Protein AF-S2KMI7-F1 (afdb_monomer_lite)

Structure (mmCIF, N/CA/C/O backbone):
data_AF-S2KMI7-F1
#
_entry.id   AF-S2KMI7-F1
#
loop_
_atom_site.group_PDB
_atom_site.id
_atom_site.type_symbol
_atom_site.label_atom_id
_atom_site.label_alt_id
_atom_site.label_comp_id
_atom_site.label_asym_id
_atom_site.label_entity_id
_atom_site.label_seq_id
_atom_site.pdbx_PDB_ins_code
_atom_site.Cartn_x
_atom_site.Cartn_y
_atom_site.Cartn_z
_atom_site.occupancy
_atom_site.B_iso_or_equiv
_atom_site.auth_seq_id
_atom_site.auth_comp_id
_atom_site.auth_asym_id
_atom_site.auth_atom_id
_atom_site.pdbx_PDB_model_num
ATOM 1 N N . MET A 1 1 ? -0.956 -10.957 24.583 1.00 45.81 1 MET A N 1
ATOM 2 C CA . MET A 1 1 ? -0.149 -10.605 23.389 1.00 45.81 1 MET A CA 1
ATOM 3 C C . MET A 1 1 ? -0.990 -10.058 22.225 1.00 45.81 1 MET A C 1
ATOM 5 O O . MET A 1 1 ? -0.434 -9.357 21.395 1.00 45.81 1 MET A O 1
ATOM 9 N N . ALA A 1 2 ? -2.317 -10.259 22.196 1.00 53.88 2 ALA A N 1
ATOM 10 C CA . ALA A 1 2 ? -3.181 -9.857 21.076 1.00 53.88 2 ALA A CA 1
ATOM 11 C C . ALA A 1 2 ? -3.260 -8.342 20.769 1.00 53.88 2 ALA A C 1
ATOM 13 O O . ALA A 1 2 ? -3.489 -7.985 19.619 1.00 53.88 2 ALA A O 1
ATOM 14 N N . ASN A 1 3 ? -3.051 -7.438 21.737 1.00 58.62 3 ASN A N 1
ATOM 15 C CA . ASN A 1 3 ? -3.246 -5.980 21.557 1.00 58.62 3 ASN A CA 1
ATOM 16 C C . ASN A 1 3 ? -2.054 -5.223 20.932 1.00 58.62 3 ASN A C 1
ATOM 18 O O . ASN A 1 3 ? -2.026 -3.995 20.972 1.00 58.62 3 ASN A O 1
ATOM 22 N N . GLN A 1 4 ? -1.045 -5.923 20.401 1.00 66.00 4 GLN A N 1
ATOM 23 C CA . GLN A 1 4 ? 0.190 -5.296 19.896 1.00 66.00 4 GLN A CA 1
ATOM 24 C C . GLN A 1 4 ? 0.379 -5.394 18.378 1.00 66.00 4 GLN A C 1
ATOM 26 O O . GLN A 1 4 ? 1.300 -4.773 17.854 1.00 66.00 4 GLN A O 1
ATOM 31 N N . CYS A 1 5 ? -0.481 -6.127 17.670 1.00 78.56 5 CYS A N 1
ATOM 32 C CA . CYS A 1 5 ? -0.364 -6.302 16.226 1.00 78.56 5 CYS A CA 1
ATOM 33 C C . CYS A 1 5 ? -1.337 -5.385 15.489 1.00 78.56 5 CYS A C 1
ATOM 35 O O . CYS A 1 5 ? -2.521 -5.331 15.824 1.00 78.56 5 CYS A O 1
ATOM 37 N N . SER A 1 6 ? -0.812 -4.679 14.492 1.00 88.75 6 SER A N 1
ATOM 38 C CA . SER A 1 6 ? -1.618 -3.998 13.486 1.00 88.75 6 SER A CA 1
ATOM 39 C C . SER A 1 6 ? -1.790 -4.918 12.282 1.00 88.75 6 SER A C 1
ATOM 41 O O . SER A 1 6 ? -0.838 -5.600 11.899 1.00 88.75 6 SER A O 1
ATOM 43 N N . GLU A 1 7 ? -2.968 -4.922 11.676 1.00 91.44 7 GLU A N 1
ATOM 44 C CA . GLU A 1 7 ? -3.300 -5.779 10.539 1.00 91.44 7 GLU A CA 1
ATOM 45 C C . GLU A 1 7 ? -4.219 -5.064 9.550 1.00 91.44 7 GLU A C 1
ATOM 47 O O . GLU A 1 7 ? -5.022 -4.206 9.919 1.00 91.44 7 GLU A O 1
ATOM 52 N N . PHE A 1 8 ? -4.085 -5.453 8.286 1.00 92.25 8 PHE A N 1
ATOM 53 C CA . PHE A 1 8 ? -4.981 -5.088 7.198 1.00 92.25 8 PHE A CA 1
ATOM 54 C C . PHE A 1 8 ? -5.636 -6.376 6.719 1.00 92.25 8 PHE A C 1
ATOM 56 O O . PHE A 1 8 ? -4.977 -7.220 6.102 1.00 92.25 8 PHE A O 1
ATOM 63 N N . ASN A 1 9 ? -6.913 -6.549 7.039 1.00 92.56 9 ASN A N 1
ATOM 64 C CA . ASN A 1 9 ? -7.648 -7.743 6.673 1.00 92.56 9 ASN A CA 1
ATOM 65 C C . ASN A 1 9 ? -8.400 -7.499 5.364 1.00 92.56 9 ASN A C 1
ATOM 67 O O . ASN A 1 9 ? -9.492 -6.935 5.344 1.00 92.56 9 ASN A O 1
ATOM 71 N N . ARG A 1 10 ? -7.798 -7.953 4.264 1.00 91.56 10 ARG A N 1
ATOM 72 C CA . ARG A 1 10 ? -8.369 -7.862 2.917 1.00 91.56 10 ARG A CA 1
ATOM 73 C C . ARG A 1 10 ? -9.751 -8.518 2.814 1.00 91.56 10 ARG A C 1
ATOM 75 O O . ARG A 1 10 ? -10.613 -7.970 2.146 1.00 91.56 10 ARG A O 1
ATOM 82 N N . GLN A 1 11 ? -9.978 -9.655 3.476 1.00 90.06 11 GLN A N 1
ATOM 83 C CA . GLN A 1 11 ? -11.237 -10.404 3.362 1.00 90.06 11 GLN A CA 1
ATOM 84 C C . GLN A 1 11 ? -12.409 -9.690 4.041 1.00 90.06 11 GLN A C 1
ATOM 86 O O . GLN A 1 11 ? -13.518 -9.696 3.516 1.00 90.06 11 GLN A O 1
ATOM 91 N N . THR A 1 12 ? -12.173 -9.076 5.202 1.00 89.94 12 THR A N 1
ATOM 92 C CA . THR A 1 12 ? -13.221 -8.359 5.947 1.00 89.94 12 THR A CA 1
ATOM 93 C C . THR A 1 12 ? -13.291 -6.874 5.597 1.00 89.94 12 THR A C 1
ATOM 95 O O . THR A 1 12 ? -14.266 -6.211 5.939 1.00 89.94 12 THR A O 1
ATOM 98 N N . GLY A 1 13 ? -12.256 -6.327 4.953 1.00 90.06 13 GLY A N 1
ATOM 99 C CA . GLY A 1 13 ? -12.103 -4.890 4.724 1.00 90.06 13 GLY A CA 1
ATOM 100 C C . GLY A 1 13 ? -11.744 -4.097 5.989 1.00 90.06 13 GLY A C 1
ATOM 101 O O . GLY A 1 13 ? -11.700 -2.866 5.941 1.00 90.06 13 GLY A O 1
ATOM 102 N N . MET A 1 14 ? -11.482 -4.775 7.112 1.00 91.31 14 MET A N 1
ATOM 103 C CA . MET A 1 14 ? -11.177 -4.149 8.399 1.00 91.31 14 MET A CA 1
ATOM 104 C C . MET A 1 14 ? -9.683 -3.884 8.555 1.00 91.31 14 MET A C 1
ATOM 106 O O . MET A 1 14 ? -8.831 -4.653 8.101 1.00 91.31 14 MET A O 1
ATOM 110 N N . VAL A 1 15 ? -9.363 -2.796 9.247 1.00 91.94 15 VAL A N 1
ATOM 111 C CA . VAL A 1 15 ? -8.001 -2.463 9.652 1.00 91.94 15 VAL A CA 1
ATOM 112 C C . VAL A 1 15 ? -7.952 -2.309 11.150 1.00 91.94 15 VAL A C 1
ATOM 114 O O . VAL A 1 15 ? -8.784 -1.633 11.755 1.00 91.94 15 VAL A O 1
ATOM 117 N N . ARG A 1 16 ? -6.923 -2.909 11.734 1.00 92.00 16 ARG A N 1
ATOM 118 C CA . ARG A 1 16 ? -6.649 -2.841 13.156 1.00 92.00 16 ARG A CA 1
ATOM 119 C C . ARG A 1 16 ? -5.293 -2.196 13.370 1.00 92.00 16 ARG A C 1
ATOM 121 O O . ARG A 1 16 ? -4.290 -2.650 12.826 1.00 92.00 16 ARG A O 1
ATOM 128 N N . PHE A 1 17 ? -5.244 -1.156 14.191 1.00 90.81 17 PHE A N 1
ATOM 129 C CA . PHE A 1 17 ? -4.008 -0.491 14.586 1.00 90.81 17 PHE A CA 1
ATOM 130 C C . PHE A 1 17 ? -3.765 -0.627 16.081 1.00 90.81 17 PHE A C 1
ATOM 132 O O . PHE A 1 17 ? -4.535 -0.123 16.900 1.00 90.81 17 PHE A O 1
ATOM 139 N N . ALA A 1 18 ? -2.645 -1.247 16.448 1.00 87.94 18 ALA A N 1
ATOM 140 C CA . ALA A 1 18 ? -2.216 -1.318 17.836 1.00 87.94 18 ALA A CA 1
ATOM 141 C C . ALA A 1 18 ? -1.836 0.073 18.377 1.00 87.94 18 ALA A C 1
ATOM 143 O O . ALA A 1 18 ? -1.091 0.825 17.750 1.00 87.94 18 ALA A O 1
ATOM 144 N N . GLN A 1 19 ? -2.306 0.400 19.585 1.00 83.81 19 GLN A N 1
ATOM 145 C CA . GLN A 1 19 ? -2.079 1.699 20.243 1.00 83.81 19 GLN A CA 1
ATOM 146 C C . GLN A 1 19 ? -1.155 1.596 21.471 1.00 83.81 19 GLN A C 1
ATOM 148 O O . GLN A 1 19 ? -1.200 2.412 22.396 1.00 83.81 19 GLN A O 1
ATOM 153 N N . GLY A 1 20 ? -0.282 0.585 21.476 1.00 77.69 20 GLY A N 1
ATOM 154 C CA . GLY A 1 20 ? 0.605 0.266 22.594 1.00 77.69 20 GLY A CA 1
ATOM 155 C C . GLY A 1 20 ? -0.095 -0.519 23.709 1.00 77.69 20 GLY A C 1
ATOM 156 O O . GLY A 1 20 ? -1.204 -1.011 23.552 1.00 77.69 20 GLY A O 1
ATOM 157 N N . LYS A 1 21 ? 0.567 -0.661 24.865 1.00 72.31 21 LYS A N 1
ATOM 158 C CA . LYS A 1 21 ? 0.096 -1.554 25.946 1.00 72.31 21 LYS A CA 1
ATOM 159 C C . LYS A 1 21 ? -1.119 -1.033 26.727 1.00 72.31 21 LYS A C 1
ATOM 161 O O . LYS A 1 21 ? -1.776 -1.820 27.393 1.00 72.31 21 LYS A O 1
ATOM 166 N N . LYS A 1 22 ? -1.368 0.282 26.706 1.00 75.50 22 LYS A N 1
ATOM 167 C CA . LYS A 1 22 ? -2.338 0.956 27.593 1.00 75.50 22 LYS A CA 1
ATOM 168 C C . LYS A 1 22 ? -3.676 1.290 26.930 1.00 75.50 22 LYS A C 1
ATOM 170 O O . LYS A 1 22 ? -4.589 1.712 27.628 1.00 75.50 22 LYS A O 1
ATOM 175 N N . LYS A 1 23 ? -3.775 1.170 25.607 1.00 79.69 23 LYS A N 1
ATOM 176 C CA . LYS A 1 23 ? -4.975 1.509 24.837 1.00 79.69 23 LYS A CA 1
ATOM 177 C C . LYS A 1 23 ? -5.411 0.304 24.023 1.00 79.69 23 LYS A C 1
ATOM 179 O O . LYS A 1 23 ? -4.562 -0.451 23.548 1.00 79.69 23 LYS A O 1
ATOM 184 N N . SER A 1 24 ? -6.720 0.132 23.881 1.00 83.31 24 SER A N 1
ATOM 185 C CA . SER A 1 24 ? -7.272 -0.829 22.936 1.00 83.31 24 SER A CA 1
ATOM 186 C C . SER A 1 24 ? -6.821 -0.472 21.512 1.00 83.31 24 SER A C 1
ATOM 188 O O . SER A 1 24 ? -6.647 0.708 21.195 1.00 83.31 24 SER A O 1
ATOM 190 N N . PRO A 1 25 ? -6.565 -1.472 20.653 1.00 87.75 25 PRO A N 1
ATOM 191 C CA . PRO A 1 25 ? -6.364 -1.227 19.233 1.00 87.75 25 PRO A CA 1
ATOM 192 C C . PRO A 1 25 ? -7.574 -0.507 18.636 1.00 87.75 25 PRO A C 1
ATOM 194 O O . PRO A 1 25 ? -8.707 -0.793 19.018 1.00 87.75 25 PRO A O 1
ATOM 197 N N . LEU A 1 26 ? -7.333 0.405 17.695 1.00 89.44 26 LEU A N 1
ATOM 198 C CA . LEU A 1 26 ? -8.416 0.930 16.869 1.00 89.44 26 LEU A CA 1
ATOM 199 C C . LEU A 1 26 ? -8.728 -0.116 15.806 1.00 89.44 26 LEU A C 1
ATOM 201 O O . LEU A 1 26 ? -7.818 -0.500 15.078 1.00 89.44 26 LEU A O 1
ATOM 205 N N . GLU A 1 27 ? -9.984 -0.524 15.699 1.00 91.38 27 GLU A N 1
ATOM 206 C CA . GLU A 1 27 ? -10.471 -1.390 14.632 1.00 91.38 27 GLU A CA 1
ATOM 207 C C . GLU A 1 27 ? -11.589 -0.665 13.886 1.00 91.38 27 GLU A C 1
ATOM 209 O O . GLU A 1 27 ? -12.561 -0.231 14.502 1.00 91.38 27 GLU A O 1
ATOM 214 N N . ALA A 1 28 ? -11.407 -0.462 12.584 1.00 89.81 28 ALA A N 1
ATOM 215 C CA . ALA A 1 28 ? -12.362 0.240 11.734 1.00 89.81 28 ALA A CA 1
ATOM 216 C C . ALA A 1 28 ? -12.206 -0.201 10.265 1.00 89.81 28 ALA A C 1
ATOM 218 O O . ALA A 1 28 ? -11.119 -0.639 9.868 1.00 89.81 28 ALA A O 1
ATOM 219 N N . PRO A 1 29 ? -13.255 -0.088 9.437 1.00 90.88 29 PRO A N 1
ATOM 220 C CA . PRO A 1 29 ? -13.166 -0.331 8.000 1.00 90.88 29 PRO A CA 1
ATOM 221 C C . PRO A 1 29 ? -12.082 0.519 7.319 1.00 90.88 29 PRO A C 1
ATOM 223 O O . PRO A 1 29 ? -11.961 1.718 7.571 1.00 90.88 29 PRO A O 1
ATOM 226 N N . PHE A 1 30 ? -11.316 -0.070 6.392 1.00 90.31 30 PHE A N 1
ATOM 227 C CA . PHE A 1 30 ? -10.246 0.633 5.663 1.00 90.31 30 PHE A CA 1
ATOM 228 C C . PHE A 1 30 ? -10.744 1.877 4.932 1.00 90.31 30 PHE A C 1
ATOM 230 O O . PHE A 1 30 ? -10.047 2.887 4.865 1.00 90.31 30 PHE A O 1
ATOM 237 N N . VAL A 1 31 ? -11.975 1.813 4.420 1.00 87.56 31 VAL A N 1
ATOM 238 C CA . VAL A 1 31 ? -12.618 2.914 3.700 1.00 87.56 31 VAL A CA 1
ATOM 239 C C . VAL A 1 31 ? -12.778 4.168 4.552 1.00 87.56 31 VAL A C 1
ATOM 241 O O . VAL A 1 31 ? -13.077 5.210 3.988 1.00 87.56 31 VAL A O 1
ATOM 244 N N . GLU A 1 32 ? -12.584 4.101 5.869 1.00 87.19 32 GLU A N 1
ATOM 245 C CA . GLU A 1 32 ? -12.670 5.225 6.810 1.00 87.19 32 GLU A CA 1
ATOM 246 C C . GLU A 1 32 ? -11.320 5.897 7.070 1.00 87.19 32 GLU A C 1
ATOM 248 O O . GLU A 1 32 ? -11.251 6.903 7.780 1.00 87.19 32 GLU A O 1
ATOM 253 N N . PHE A 1 33 ? -10.243 5.360 6.498 1.00 88.62 33 PHE A N 1
ATOM 254 C CA . PHE A 1 33 ? -8.907 5.921 6.603 1.00 88.62 33 PHE A CA 1
ATOM 255 C C . PHE A 1 33 ? -8.551 6.712 5.349 1.00 88.62 33 PHE A C 1
ATOM 257 O O . PHE A 1 33 ? -8.857 6.325 4.222 1.00 88.62 33 PHE A O 1
ATOM 264 N N . ASP A 1 34 ? -7.856 7.824 5.558 1.00 88.06 34 ASP A N 1
ATOM 265 C CA . ASP A 1 34 ? -7.232 8.601 4.497 1.00 88.06 34 ASP A CA 1
ATOM 266 C C . ASP A 1 34 ? -5.710 8.502 4.586 1.00 88.06 34 ASP A C 1
ATOM 268 O O . ASP A 1 34 ? -5.123 8.624 5.666 1.00 88.06 34 ASP A O 1
ATOM 272 N N . GLY A 1 35 ? -5.078 8.305 3.429 1.00 89.50 35 GLY A N 1
ATOM 273 C CA . GLY A 1 35 ? -3.636 8.397 3.263 1.00 89.50 35 GLY A CA 1
ATOM 274 C C . GLY A 1 35 ? -3.182 9.846 3.106 1.00 89.50 35 GLY A C 1
ATOM 275 O O . GLY A 1 35 ? -3.731 10.614 2.311 1.00 89.50 35 GLY A O 1
ATOM 276 N N . TYR A 1 36 ? -2.141 10.208 3.844 1.00 89.44 36 TYR A N 1
ATOM 277 C CA . TYR A 1 36 ? -1.469 11.496 3.766 1.00 89.44 36 TYR A CA 1
ATOM 278 C C . TYR A 1 36 ? 0.035 11.307 3.577 1.00 89.44 36 TYR A C 1
ATOM 280 O O . TYR A 1 36 ? 0.648 10.403 4.149 1.00 89.44 36 TYR A O 1
ATOM 288 N N . VAL A 1 37 ? 0.635 12.207 2.803 1.00 90.75 37 VAL A N 1
ATOM 289 C CA . VAL A 1 37 ? 2.085 12.366 2.722 1.00 90.75 37 VAL A CA 1
ATOM 290 C C . VAL A 1 37 ? 2.520 13.291 3.849 1.00 90.75 37 VAL A C 1
ATOM 292 O O . VAL A 1 37 ? 2.156 14.470 3.868 1.00 90.75 37 VAL A O 1
ATOM 295 N N . GLU A 1 38 ? 3.315 12.762 4.773 1.00 90.88 38 GLU A N 1
ATOM 296 C CA . GLU A 1 38 ? 3.986 13.558 5.794 1.00 90.88 38 GLU A CA 1
ATOM 297 C C . GLU A 1 38 ? 5.419 13.857 5.356 1.00 90.88 38 GLU A C 1
ATOM 299 O O . GLU A 1 38 ? 6.205 12.935 5.128 1.00 90.88 38 GLU A O 1
ATOM 304 N N . ARG A 1 39 ? 5.767 15.144 5.276 1.00 90.69 39 ARG A N 1
ATOM 305 C CA . ARG A 1 39 ? 7.150 15.595 5.090 1.00 90.69 39 ARG A CA 1
ATOM 306 C C . ARG A 1 39 ? 7.916 15.484 6.409 1.00 90.69 39 ARG A C 1
ATOM 308 O O . ARG A 1 39 ? 7.512 16.076 7.405 1.00 90.69 39 ARG A O 1
ATOM 315 N N . VAL A 1 40 ? 9.040 14.776 6.409 1.00 89.25 40 VAL A N 1
ATOM 316 C CA . VAL A 1 40 ? 9.906 14.565 7.575 1.00 89.25 40 VAL A CA 1
ATOM 317 C C . VAL A 1 40 ? 11.264 15.209 7.305 1.00 89.25 40 VAL A C 1
ATOM 319 O O . VAL A 1 40 ? 11.977 14.816 6.387 1.00 89.25 40 VAL A O 1
ATOM 322 N N . VAL A 1 41 ? 11.633 16.208 8.106 1.00 89.56 41 VAL A N 1
ATOM 323 C CA . VAL A 1 41 ? 12.938 16.879 8.004 1.00 89.56 41 VAL A CA 1
ATOM 324 C C . VAL A 1 41 ? 13.912 16.224 8.980 1.00 89.56 41 VAL A C 1
ATOM 326 O O . VAL A 1 41 ? 13.649 16.184 10.182 1.00 89.56 41 VAL A O 1
ATOM 329 N N . GLN A 1 42 ? 15.032 15.705 8.474 1.00 87.69 42 GLN A N 1
ATOM 330 C CA . GLN A 1 42 ? 16.091 15.088 9.281 1.00 87.69 42 GLN A CA 1
ATOM 331 C C . GLN A 1 42 ? 17.466 15.652 8.908 1.00 87.69 42 GLN A C 1
ATOM 333 O O . GLN A 1 42 ? 17.625 16.325 7.888 1.00 87.69 42 GLN A O 1
ATOM 338 N N . ARG A 1 43 ? 18.483 15.374 9.738 1.00 80.44 43 ARG A N 1
ATOM 339 C CA . ARG A 1 43 ? 19.882 15.680 9.400 1.00 80.44 43 ARG A CA 1
ATOM 340 C C . ARG A 1 43 ? 20.276 14.833 8.187 1.00 80.44 43 ARG A C 1
ATOM 342 O O . ARG A 1 43 ? 20.519 13.645 8.340 1.00 80.44 43 ARG A O 1
ATOM 349 N N . GLY A 1 44 ? 20.283 15.440 7.003 1.00 84.12 44 GLY A N 1
ATOM 350 C CA . GLY A 1 44 ? 20.571 14.753 5.739 1.00 84.12 44 GLY A CA 1
ATOM 351 C C . GLY A 1 44 ? 19.586 15.059 4.612 1.00 84.12 44 GLY A C 1
ATOM 352 O O . GLY A 1 44 ? 19.912 14.794 3.463 1.00 84.12 44 GLY A O 1
ATOM 353 N N . GLY A 1 45 ? 18.427 15.664 4.901 1.00 89.88 45 GLY A N 1
ATOM 354 C CA . GLY A 1 45 ? 17.509 16.082 3.844 1.00 89.88 45 GLY A CA 1
ATOM 355 C C . GLY A 1 45 ? 16.036 16.092 4.232 1.00 89.88 45 GLY A C 1
ATOM 356 O O . GLY A 1 45 ? 15.655 16.106 5.409 1.00 89.88 45 GLY A O 1
ATOM 357 N N . ILE A 1 46 ? 15.210 16.127 3.189 1.00 92.12 46 ILE A N 1
ATOM 358 C CA . ILE A 1 46 ? 13.756 16.051 3.266 1.00 92.12 46 ILE A CA 1
ATOM 359 C C . ILE A 1 46 ? 13.354 14.648 2.848 1.00 92.12 46 ILE A C 1
ATOM 361 O O . ILE A 1 46 ? 13.664 14.228 1.740 1.00 92.12 46 ILE A O 1
ATOM 365 N N . PHE A 1 47 ? 12.602 13.986 3.711 1.00 93.00 47 PHE A N 1
ATOM 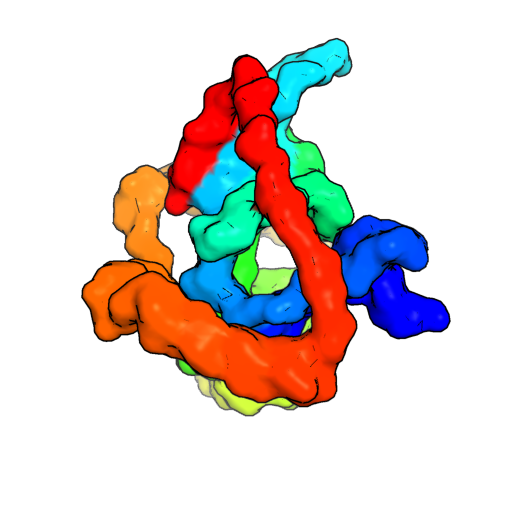366 C CA . PHE A 1 47 ? 12.060 12.666 3.457 1.00 93.00 47 PHE A CA 1
ATOM 367 C C . PHE A 1 47 ? 10.538 12.690 3.570 1.00 93.00 47 PHE A C 1
ATOM 369 O O . PHE A 1 47 ? 9.938 13.672 4.022 1.00 93.00 47 PHE A O 1
ATOM 376 N N . TYR A 1 48 ? 9.903 11.593 3.187 1.00 93.62 48 TYR A N 1
ATOM 377 C CA . TYR A 1 48 ? 8.456 11.441 3.183 1.00 93.62 48 TYR A CA 1
ATOM 378 C C . TYR A 1 48 ? 8.059 10.125 3.845 1.00 93.62 48 TYR A C 1
ATOM 380 O O . TYR A 1 48 ? 8.822 9.163 3.847 1.00 93.62 48 TYR A O 1
ATOM 388 N N . ARG A 1 49 ? 6.858 10.067 4.421 1.00 93.81 49 ARG A N 1
ATOM 389 C CA . ARG A 1 49 ? 6.265 8.809 4.897 1.00 93.81 49 ARG A CA 1
ATOM 390 C C . ARG A 1 49 ? 4.752 8.805 4.743 1.00 93.81 49 ARG A C 1
ATOM 392 O O . ARG A 1 49 ? 4.123 9.867 4.742 1.00 93.81 49 ARG A O 1
ATOM 399 N N . LEU A 1 50 ? 4.178 7.604 4.670 1.00 93.50 50 LEU A N 1
ATOM 400 C CA . LEU A 1 50 ? 2.731 7.410 4.682 1.00 93.50 50 LEU A CA 1
ATOM 401 C C . LEU A 1 50 ? 2.174 7.581 6.099 1.00 93.50 50 LEU A C 1
ATOM 403 O O . LEU A 1 50 ? 2.557 6.863 7.030 1.00 93.50 50 LEU A O 1
ATOM 407 N N . MET A 1 51 ? 1.226 8.501 6.231 1.00 91.69 51 MET A N 1
ATOM 408 C CA . MET A 1 51 ? 0.409 8.704 7.418 1.00 91.69 51 MET A CA 1
ATOM 409 C C . MET A 1 51 ? -1.024 8.261 7.119 1.00 91.69 51 MET A C 1
ATOM 411 O O . MET A 1 51 ? -1.620 8.712 6.146 1.00 91.69 51 MET A O 1
ATOM 415 N N . LEU A 1 52 ? -1.587 7.406 7.970 1.00 91.25 52 LEU A N 1
ATOM 416 C CA . LEU A 1 52 ? -2.989 7.001 7.894 1.00 91.25 52 LEU A CA 1
ATOM 417 C C . LEU A 1 52 ? -3.782 7.744 8.958 1.00 91.25 52 LEU A C 1
ATOM 419 O O . LEU A 1 52 ? -3.425 7.712 10.137 1.00 91.25 52 LEU A O 1
ATOM 423 N N . VAL A 1 53 ? -4.849 8.419 8.550 1.00 89.69 53 VAL A N 1
ATOM 424 C CA . VAL A 1 53 ? -5.700 9.195 9.453 1.00 89.69 53 VAL A CA 1
ATOM 42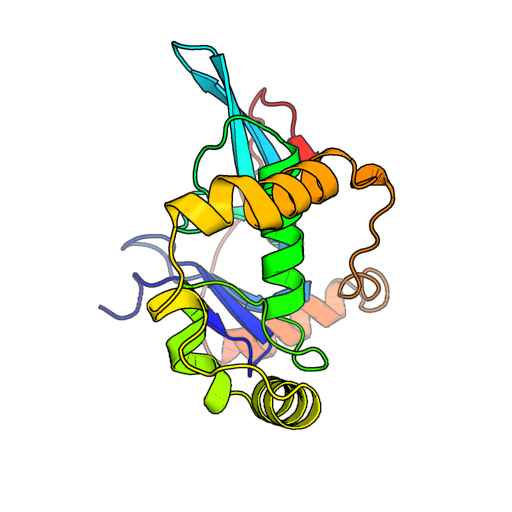5 C C . VAL A 1 53 ? -7.102 8.620 9.414 1.00 89.69 53 VAL A C 1
ATOM 427 O O . VAL A 1 53 ? -7.723 8.556 8.356 1.00 89.69 53 VAL A O 1
ATOM 430 N N . HIS A 1 54 ? -7.606 8.204 10.572 1.00 88.75 54 HIS A N 1
ATOM 431 C CA . HIS A 1 54 ? -8.991 7.779 10.699 1.00 88.75 54 HIS A CA 1
ATOM 432 C C . HIS A 1 54 ? -9.904 9.008 10.649 1.00 88.75 54 HIS A C 1
ATOM 434 O O . HIS A 1 54 ? -9.822 9.874 11.526 1.00 88.75 54 HIS A O 1
ATOM 440 N N . ARG A 1 55 ? -10.782 9.084 9.643 1.00 81.62 55 ARG A N 1
ATOM 441 C CA . ARG A 1 55 ? -11.591 10.280 9.344 1.00 81.62 55 ARG A CA 1
ATOM 442 C C . ARG A 1 55 ? -12.420 10.765 10.526 1.00 81.62 55 ARG A C 1
ATOM 444 O O . ARG A 1 55 ? -12.513 11.966 10.758 1.00 81.62 55 ARG A O 1
ATOM 451 N N . TYR A 1 56 ? -13.011 9.839 11.276 1.00 79.56 56 TYR A N 1
ATOM 452 C CA . TYR A 1 56 ? -13.993 10.174 12.306 1.00 79.56 56 TYR A CA 1
ATOM 453 C C . TYR A 1 56 ? -13.377 10.468 13.671 1.00 79.56 56 TYR A C 1
ATOM 455 O O . TYR A 1 56 ? -13.849 11.344 14.393 1.00 79.56 56 TYR A O 1
ATOM 463 N N . SER A 1 57 ? -12.326 9.737 14.045 1.00 81.94 57 SER A N 1
ATOM 464 C CA . SER A 1 57 ? -11.662 9.933 15.342 1.00 81.94 57 SER A CA 1
ATOM 465 C C . SER A 1 57 ? -10.501 10.925 15.270 1.00 81.94 57 SER A C 1
ATOM 467 O O . SER A 1 57 ? -10.004 11.350 16.314 1.00 81.94 57 SER A O 1
ATOM 469 N N . GLY A 1 58 ? -10.040 11.263 14.060 1.00 83.38 58 GLY A N 1
ATOM 470 C CA . GLY A 1 58 ? -8.831 12.052 13.828 1.00 83.38 58 GLY A CA 1
ATOM 471 C C . GLY A 1 58 ? -7.554 11.350 14.295 1.00 83.38 58 GLY A C 1
ATOM 472 O O . GLY A 1 58 ? -6.508 11.985 14.406 1.00 83.38 58 GLY A O 1
ATOM 473 N N . GLN A 1 59 ? -7.626 10.056 14.629 1.00 87.44 59 GLN A N 1
ATOM 474 C CA . GLN A 1 59 ? -6.466 9.307 15.092 1.00 87.44 59 GLN A CA 1
ATOM 475 C C . GLN A 1 59 ? -5.490 9.078 13.944 1.00 87.44 59 GLN A C 1
ATOM 477 O O . GLN A 1 59 ? -5.879 8.692 12.843 1.00 87.44 59 GLN A O 1
ATOM 482 N N . VAL A 1 60 ? -4.214 9.306 14.240 1.00 89.56 60 VAL A N 1
ATOM 483 C CA . VAL A 1 60 ? -3.121 9.256 13.274 1.00 89.56 60 VAL A CA 1
ATOM 484 C C . VAL A 1 60 ? -2.256 8.027 13.522 1.00 89.56 60 VAL A C 1
ATOM 486 O O . VAL A 1 60 ? -1.824 7.774 14.650 1.00 89.56 60 VAL A O 1
ATOM 489 N N . PHE A 1 61 ? -1.942 7.311 12.447 1.00 89.62 61 PHE A N 1
ATOM 490 C CA . PHE A 1 61 ? -1.111 6.117 12.441 1.00 89.62 61 PHE A CA 1
ATOM 491 C C . PHE A 1 61 ? 0.023 6.281 11.425 1.00 89.62 61 PHE A C 1
ATOM 493 O O . PHE A 1 61 ? -0.174 6.202 10.217 1.00 89.62 61 PHE A O 1
ATOM 500 N N . ASN A 1 62 ? 1.232 6.524 11.932 1.00 85.19 62 ASN A N 1
ATOM 501 C CA . ASN A 1 62 ? 2.467 6.656 11.142 1.00 85.19 62 ASN A CA 1
ATOM 502 C C . ASN A 1 62 ? 3.635 5.830 11.718 1.00 85.19 62 ASN A C 1
ATOM 504 O O . ASN A 1 62 ? 4.785 5.988 11.315 1.00 85.19 62 ASN A O 1
ATOM 508 N N . LYS A 1 63 ? 3.343 4.952 12.686 1.00 79.50 63 LYS A N 1
ATOM 509 C CA . LYS A 1 63 ? 4.288 4.008 13.305 1.00 79.50 63 LYS A CA 1
ATOM 510 C C . LYS A 1 63 ? 3.927 2.579 12.917 1.00 79.50 63 LYS A C 1
ATOM 512 O O . LYS A 1 63 ? 3.687 1.731 13.771 1.00 79.50 63 LYS A O 1
ATOM 517 N N . THR A 1 64 ? 3.810 2.348 11.618 1.00 78.81 64 THR A N 1
ATOM 518 C CA . THR A 1 64 ? 3.471 1.042 11.051 1.00 78.81 64 THR A CA 1
ATOM 519 C C . THR A 1 64 ? 4.634 0.549 10.197 1.00 78.81 64 THR A C 1
ATOM 521 O O . THR A 1 64 ? 5.456 1.349 9.750 1.00 78.81 64 THR A O 1
ATOM 524 N N . SER A 1 65 ? 4.703 -0.757 9.934 1.00 77.88 65 SER A N 1
ATOM 525 C CA . SER A 1 65 ? 5.666 -1.319 8.972 1.00 77.88 65 SER A CA 1
ATOM 526 C C . SER A 1 65 ? 5.466 -0.792 7.544 1.00 77.88 65 SER A C 1
ATOM 528 O O . SER A 1 65 ? 6.347 -0.957 6.711 1.00 77.88 65 SER A O 1
ATOM 530 N N . LEU A 1 66 ? 4.328 -0.143 7.279 1.00 79.50 66 LEU A N 1
ATOM 531 C CA . LEU A 1 66 ? 3.948 0.490 6.017 1.00 79.50 66 LEU A CA 1
ATOM 532 C C . LEU A 1 66 ? 4.161 2.017 6.044 1.00 79.50 66 LEU A C 1
ATOM 534 O O . LEU A 1 66 ? 3.707 2.724 5.154 1.00 79.50 66 LEU A O 1
ATOM 538 N N . SER A 1 67 ? 4.820 2.552 7.075 1.00 82.44 67 SER A N 1
ATOM 539 C CA . SER A 1 67 ? 5.117 3.985 7.221 1.00 82.44 67 SER A CA 1
ATOM 540 C C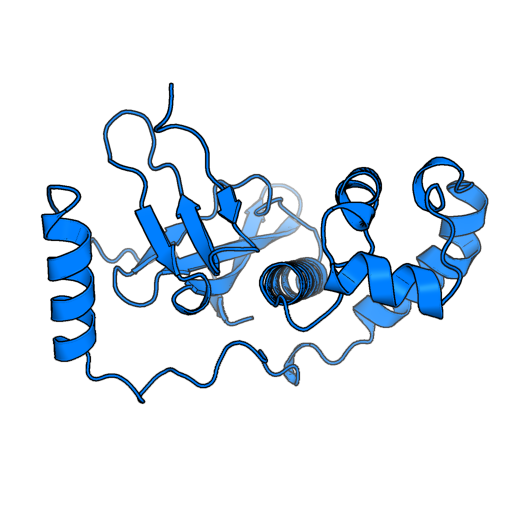 . SER A 1 67 ? 6.627 4.246 7.210 1.00 82.44 67 SER A C 1
ATOM 542 O O . SER A 1 67 ? 7.119 5.101 7.951 1.00 82.44 67 SER A O 1
ATOM 544 N N . THR A 1 68 ? 7.375 3.482 6.407 1.00 86.00 68 THR A N 1
ATOM 545 C CA . THR A 1 68 ? 8.819 3.677 6.227 1.00 86.00 68 THR A CA 1
ATOM 546 C C . THR A 1 68 ? 9.116 5.052 5.637 1.00 86.00 68 THR A C 1
ATOM 548 O O . THR A 1 68 ? 8.304 5.623 4.907 1.00 86.00 68 THR A O 1
ATOM 551 N N . ILE A 1 69 ? 10.279 5.592 5.993 1.00 88.81 69 ILE A N 1
ATOM 552 C CA . ILE A 1 69 ? 10.756 6.878 5.490 1.00 88.81 69 ILE A CA 1
ATOM 553 C C . ILE A 1 69 ? 11.396 6.641 4.122 1.00 88.81 69 ILE A C 1
ATOM 555 O O . ILE A 1 69 ? 12.223 5.742 3.992 1.00 88.81 69 ILE A O 1
ATOM 559 N N . VAL A 1 70 ? 10.983 7.427 3.133 1.00 91.38 70 VAL A N 1
ATOM 560 C CA . VAL A 1 70 ? 11.423 7.342 1.735 1.00 91.38 70 VAL A CA 1
ATOM 561 C C . VAL A 1 70 ? 11.875 8.708 1.228 1.00 91.38 70 VAL A C 1
ATOM 563 O O . VAL A 1 70 ? 11.438 9.745 1.737 1.00 91.38 70 VAL A O 1
ATOM 566 N N . ASP A 1 71 ? 12.731 8.715 0.212 1.00 90.88 71 ASP A N 1
ATOM 567 C CA . ASP A 1 71 ? 13.357 9.938 -0.304 1.00 90.88 71 ASP A CA 1
ATOM 568 C C . ASP A 1 71 ? 12.401 10.747 -1.188 1.00 90.88 71 ASP A C 1
ATOM 570 O O . ASP A 1 71 ? 12.467 11.979 -1.236 1.00 90.88 71 ASP A O 1
ATOM 574 N N . HIS A 1 72 ? 11.448 10.076 -1.842 1.00 90.88 72 HIS A N 1
ATOM 575 C CA . HIS A 1 72 ? 10.551 10.713 -2.796 1.00 90.88 72 HIS A CA 1
ATOM 576 C C . HIS A 1 72 ? 9.080 10.545 -2.427 1.00 90.88 72 HIS A C 1
ATOM 578 O O . HIS A 1 72 ? 8.588 9.467 -2.107 1.00 90.88 72 HIS A O 1
ATOM 584 N N . HIS A 1 73 ? 8.318 11.630 -2.554 1.00 89.75 73 HIS A N 1
ATOM 585 C CA . HIS A 1 73 ? 6.896 11.625 -2.221 1.00 89.75 73 HIS A CA 1
ATOM 586 C C . HIS A 1 73 ? 6.067 10.665 -3.096 1.00 89.75 73 HIS A C 1
ATOM 588 O O . HIS A 1 73 ? 5.055 10.160 -2.623 1.00 89.75 73 HIS A O 1
ATOM 594 N N . HIS A 1 74 ? 6.463 10.402 -4.349 1.00 89.94 74 HIS A N 1
ATOM 595 C CA . HIS A 1 74 ? 5.739 9.486 -5.242 1.00 89.94 74 HIS A CA 1
ATOM 596 C C . HIS A 1 74 ? 5.781 8.031 -4.749 1.00 89.94 74 HIS A C 1
ATOM 598 O O . HIS A 1 74 ? 4.842 7.281 -4.996 1.00 89.94 74 HIS A O 1
ATOM 604 N N . GLU A 1 75 ? 6.804 7.641 -3.983 1.00 91.62 75 GLU A N 1
ATOM 605 C CA . GLU A 1 75 ? 6.868 6.328 -3.333 1.00 91.62 75 GLU A CA 1
ATOM 606 C C . GLU A 1 75 ? 5.775 6.183 -2.267 1.00 91.62 75 GLU A C 1
ATOM 608 O O . GLU A 1 75 ? 5.098 5.159 -2.203 1.00 91.62 75 GLU A O 1
ATOM 613 N N . VAL A 1 76 ? 5.512 7.245 -1.492 1.00 92.69 76 VAL A N 1
ATOM 614 C CA . VAL A 1 76 ? 4.394 7.276 -0.531 1.00 92.69 76 VAL A CA 1
ATOM 615 C C . VAL A 1 76 ? 3.049 7.129 -1.244 1.00 92.69 76 VAL A C 1
ATOM 617 O O . VAL A 1 76 ? 2.156 6.434 -0.754 1.00 92.69 76 VAL A O 1
ATOM 620 N N . ARG A 1 77 ? 2.896 7.762 -2.412 1.00 91.38 77 ARG A N 1
ATOM 621 C CA . ARG A 1 77 ? 1.659 7.686 -3.201 1.00 91.38 77 ARG A CA 1
ATOM 622 C C . ARG A 1 77 ? 1.452 6.300 -3.812 1.00 91.38 77 ARG A C 1
ATOM 624 O O . ARG A 1 77 ? 0.351 5.762 -3.718 1.00 91.38 77 ARG A O 1
ATOM 631 N N . ALA A 1 78 ? 2.514 5.692 -4.337 1.00 91.50 78 ALA A N 1
ATOM 632 C CA . ALA A 1 78 ? 2.491 4.318 -4.829 1.00 91.50 78 ALA A CA 1
ATOM 633 C C . ALA A 1 78 ? 2.180 3.312 -3.720 1.00 91.50 78 ALA A C 1
ATOM 635 O O . ALA A 1 78 ? 1.385 2.397 -3.924 1.00 91.50 78 ALA A O 1
ATOM 636 N N . LEU A 1 79 ? 2.731 3.515 -2.521 1.00 92.12 79 LEU A N 1
ATOM 637 C CA . LEU A 1 79 ? 2.425 2.683 -1.363 1.00 92.12 79 LEU A CA 1
ATOM 638 C C . LEU A 1 79 ? 0.948 2.782 -0.964 1.00 92.12 79 LEU A C 1
ATOM 640 O O . LEU A 1 79 ? 0.311 1.764 -0.697 1.00 92.12 79 LEU A O 1
ATOM 644 N N . TRP A 1 80 ? 0.380 3.990 -0.956 1.00 91.75 80 TRP A N 1
ATOM 645 C CA . TRP A 1 80 ? -1.046 4.176 -0.691 1.00 91.75 80 TRP A CA 1
ATOM 646 C C . TRP A 1 80 ? -1.930 3.510 -1.754 1.00 91.75 80 TRP A C 1
ATOM 648 O O . TRP A 1 80 ? -2.934 2.889 -1.411 1.00 91.75 80 TRP A O 1
ATOM 658 N N . ASP A 1 81 ? -1.573 3.599 -3.035 1.00 90.69 81 ASP A N 1
ATOM 659 C CA . ASP A 1 81 ? -2.276 2.897 -4.119 1.00 90.69 81 ASP A CA 1
ATOM 660 C C . ASP A 1 81 ? -2.183 1.371 -3.988 1.00 90.69 81 ASP A C 1
ATOM 662 O O . ASP A 1 81 ? -3.189 0.668 -4.086 1.00 90.69 81 ASP A O 1
ATOM 666 N N . MET A 1 82 ? -0.994 0.852 -3.677 1.00 91.94 82 MET A N 1
ATOM 667 C CA . MET A 1 82 ? -0.782 -0.568 -3.409 1.00 91.94 82 MET A CA 1
ATOM 668 C C . MET A 1 82 ? -1.675 -1.055 -2.262 1.00 91.94 82 MET A C 1
ATOM 670 O O . MET A 1 82 ? -2.287 -2.115 -2.378 1.00 91.94 82 MET A O 1
ATOM 674 N N . LEU A 1 83 ? -1.796 -0.281 -1.176 1.00 92.44 83 LEU A N 1
ATOM 675 C CA . LEU A 1 83 ? -2.675 -0.622 -0.054 1.00 92.44 83 LEU A CA 1
ATOM 676 C C . LEU A 1 83 ? -4.152 -0.597 -0.442 1.00 92.44 83 LEU A C 1
ATOM 678 O O . LEU A 1 83 ? -4.892 -1.492 -0.043 1.00 92.44 83 LEU A O 1
ATOM 682 N N . GLN A 1 84 ? -4.580 0.375 -1.248 1.00 90.38 84 GLN A N 1
ATOM 683 C CA . GLN A 1 84 ? -5.950 0.403 -1.760 1.00 90.38 84 GLN A CA 1
ATOM 684 C C . GLN A 1 84 ? -6.255 -0.825 -2.621 1.00 90.38 84 GLN A C 1
ATOM 686 O O . GLN A 1 84 ? -7.261 -1.482 -2.378 1.00 90.38 84 GLN A O 1
ATOM 691 N N . ARG A 1 85 ? -5.372 -1.192 -3.563 1.00 90.69 85 ARG A N 1
ATOM 692 C CA . ARG A 1 85 ? -5.530 -2.427 -4.356 1.00 90.69 85 ARG A CA 1
ATOM 693 C C . ARG A 1 85 ? -5.513 -3.678 -3.484 1.00 90.69 85 ARG A C 1
ATOM 695 O O . ARG A 1 85 ? -6.294 -4.592 -3.711 1.00 90.69 85 ARG A O 1
ATOM 702 N N . TYR A 1 86 ? -4.652 -3.720 -2.468 1.00 93.44 86 TYR A N 1
ATOM 703 C CA . TYR A 1 86 ? -4.623 -4.831 -1.520 1.00 93.44 86 TYR A CA 1
ATOM 704 C C . TYR A 1 86 ? -5.926 -4.950 -0.719 1.00 93.44 86 TYR A C 1
ATOM 706 O O . TYR A 1 86 ? -6.341 -6.064 -0.422 1.00 93.44 86 TYR A O 1
ATOM 714 N N . MET A 1 87 ? -6.601 -3.850 -0.393 1.00 92.75 87 MET A N 1
ATOM 715 C CA . MET A 1 87 ? -7.884 -3.893 0.319 1.00 92.75 87 MET A CA 1
ATOM 716 C C . MET A 1 87 ? -9.095 -4.079 -0.609 1.00 92.75 87 MET A C 1
ATOM 718 O O . MET A 1 87 ? -10.173 -4.420 -0.131 1.00 92.75 87 MET A O 1
ATOM 722 N N . ASP A 1 88 ? -8.932 -3.896 -1.920 1.00 91.00 88 ASP A N 1
ATOM 723 C CA . ASP A 1 88 ? -9.971 -4.145 -2.919 1.00 91.00 88 ASP A CA 1
ATOM 724 C C . ASP A 1 88 ? -9.970 -5.618 -3.367 1.00 91.00 88 ASP A C 1
ATOM 726 O O . ASP A 1 88 ? -9.124 -6.059 -4.147 1.00 91.00 88 ASP A O 1
ATOM 730 N N . VAL A 1 89 ? -10.939 -6.389 -2.868 1.00 90.56 89 VAL A N 1
ATOM 731 C CA . VAL A 1 89 ? -11.114 -7.818 -3.191 1.00 90.56 89 VAL A CA 1
ATOM 732 C C . VAL A 1 89 ? -11.588 -8.078 -4.624 1.00 90.56 89 VAL A C 1
ATOM 734 O O . VAL A 1 89 ? -11.476 -9.207 -5.105 1.00 90.56 89 VAL A O 1
ATOM 737 N N . SER A 1 90 ? -12.105 -7.056 -5.317 1.00 89.94 90 SER A N 1
ATOM 738 C CA . SER A 1 90 ? -12.563 -7.182 -6.708 1.00 89.94 90 SER A CA 1
ATOM 739 C C . SER A 1 90 ? -11.411 -7.228 -7.715 1.00 89.94 90 SER A C 1
ATOM 741 O O . SER A 1 90 ? -11.595 -7.666 -8.848 1.00 89.94 90 SER A O 1
ATOM 743 N N . GLN A 1 91 ? -10.216 -6.809 -7.294 1.00 90.62 91 GLN A N 1
ATOM 744 C CA . GLN A 1 91 ? -8.999 -6.795 -8.102 1.00 90.62 91 GLN A CA 1
ATOM 745 C C . GLN A 1 91 ? -8.000 -7.830 -7.579 1.00 90.62 91 GLN A C 1
ATOM 747 O O . GLN A 1 91 ? -8.016 -8.131 -6.386 1.00 90.62 91 GLN A O 1
ATOM 752 N N . PRO A 1 92 ? -7.101 -8.373 -8.419 1.00 94.25 92 PRO A N 1
ATOM 753 C CA . PRO A 1 92 ? -6.021 -9.226 -7.935 1.00 94.25 92 PRO A CA 1
ATOM 754 C C . PRO A 1 92 ? -5.115 -8.464 -6.956 1.00 94.25 92 PRO A C 1
ATOM 756 O O . PRO A 1 92 ? -4.940 -7.246 -7.055 1.00 94.25 92 PRO A O 1
ATOM 759 N N . MET A 1 93 ? -4.509 -9.187 -6.015 1.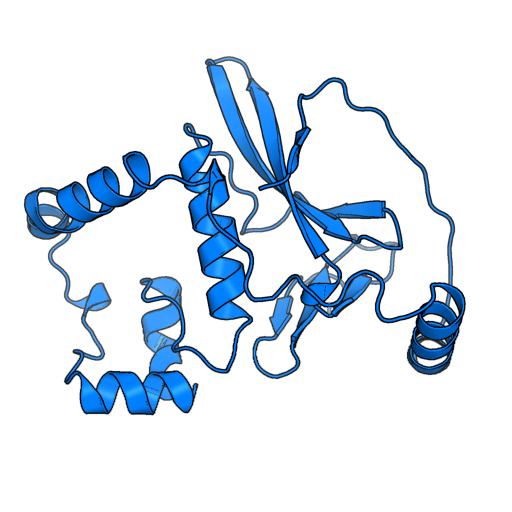00 94.44 93 MET A N 1
ATOM 760 C CA . MET A 1 93 ? -3.556 -8.607 -5.074 1.00 94.44 93 MET A CA 1
ATOM 761 C C . MET A 1 93 ? -2.384 -7.946 -5.812 1.00 94.44 93 MET A C 1
ATOM 763 O O . MET A 1 93 ? -1.939 -8.466 -6.847 1.00 94.44 93 MET A O 1
ATOM 767 N N . PRO A 1 94 ? -1.820 -6.856 -5.253 1.00 93.88 94 PRO A N 1
ATOM 768 C CA . PRO A 1 94 ? -0.616 -6.245 -5.789 1.00 93.88 94 PRO A CA 1
ATOM 769 C C . PRO A 1 94 ? 0.485 -7.277 -6.004 1.00 93.88 94 PRO A C 1
ATOM 771 O O . PRO A 1 94 ? 0.734 -8.136 -5.152 1.00 93.88 94 PRO A O 1
ATOM 774 N N . ASP A 1 95 ? 1.140 -7.193 -7.153 1.00 92.88 95 ASP A N 1
ATOM 775 C CA . ASP A 1 95 ? 2.216 -8.106 -7.482 1.00 92.88 95 ASP A CA 1
ATOM 776 C C . ASP A 1 95 ? 3.530 -7.641 -6.855 1.00 92.88 95 ASP A C 1
ATOM 778 O O . ASP A 1 95 ? 4.264 -6.845 -7.432 1.00 92.88 95 ASP A O 1
ATOM 782 N N . VAL A 1 96 ? 3.791 -8.092 -5.628 1.00 92.62 96 VAL A N 1
ATOM 783 C CA . VAL A 1 96 ? 4.995 -7.741 -4.868 1.00 92.62 96 VAL A CA 1
ATOM 784 C C . VAL A 1 96 ? 5.608 -8.983 -4.215 1.00 92.62 96 VAL A C 1
ATOM 786 O O . VAL A 1 96 ? 4.858 -9.874 -3.796 1.00 92.62 96 VAL A O 1
ATOM 789 N N . PRO A 1 97 ? 6.942 -9.028 -4.011 1.00 92.50 97 PRO A N 1
ATOM 790 C CA . PRO A 1 97 ? 7.628 -10.198 -3.452 1.00 92.50 97 PRO A CA 1
ATOM 791 C C . PRO A 1 97 ? 7.032 -10.703 -2.134 1.00 92.50 97 PRO A C 1
ATOM 793 O O . PRO A 1 97 ? 6.915 -11.902 -1.903 1.00 92.50 97 PRO A O 1
ATOM 796 N N . ARG A 1 98 ? 6.595 -9.781 -1.266 1.00 91.12 98 ARG A N 1
ATOM 797 C CA . ARG A 1 98 ? 6.014 -10.112 0.044 1.00 91.12 98 ARG A CA 1
ATOM 798 C C . ARG A 1 98 ? 4.698 -10.895 -0.056 1.00 91.12 98 ARG A C 1
ATOM 800 O O . ARG A 1 98 ? 4.377 -11.631 0.872 1.00 91.12 98 ARG A O 1
ATOM 807 N N . LEU A 1 99 ? 3.936 -10.711 -1.134 1.00 94.00 99 LEU A N 1
ATOM 808 C CA . LEU A 1 99 ? 2.630 -11.345 -1.317 1.00 94.00 99 LEU A CA 1
ATOM 809 C C . LEU A 1 99 ? 2.696 -12.622 -2.159 1.00 94.00 99 LEU A C 1
ATOM 811 O O . LEU A 1 99 ? 1.739 -13.390 -2.121 1.00 94.00 99 LEU A O 1
ATOM 815 N N . GLU A 1 100 ? 3.806 -12.886 -2.859 1.00 95.38 100 GLU A N 1
ATOM 816 C CA . GLU A 1 100 ? 3.972 -14.063 -3.725 1.00 95.38 100 GLU A CA 1
ATOM 817 C C . GLU A 1 100 ? 3.546 -15.387 -3.066 1.00 95.38 100 GLU A C 1
ATOM 819 O O . GLU A 1 100 ? 2.719 -16.089 -3.657 1.00 95.38 100 GLU A O 1
ATOM 824 N N . PRO A 1 101 ? 3.982 -15.720 -1.832 1.00 94.56 101 PRO A N 1
ATOM 825 C CA . PRO A 1 101 ? 3.618 -16.992 -1.211 1.00 94.56 101 PRO A CA 1
ATOM 826 C C . PRO A 1 101 ? 2.118 -17.145 -0.947 1.00 94.56 101 PRO A C 1
ATOM 828 O O . PRO A 1 101 ? 1.644 -18.264 -0.792 1.00 94.56 101 PRO A O 1
ATOM 831 N N . PHE A 1 102 ? 1.369 -16.043 -0.890 1.00 93.75 102 PHE A N 1
ATOM 832 C CA . PHE A 1 102 ? -0.040 -16.023 -0.495 1.00 93.75 102 PHE A CA 1
ATOM 833 C C . PHE A 1 102 ? -0.996 -15.838 -1.679 1.00 93.75 102 PHE A C 1
ATOM 835 O O . PHE A 1 102 ? -2.205 -15.923 -1.490 1.00 93.75 102 PHE A O 1
ATOM 842 N N . ARG A 1 103 ? -0.490 -15.614 -2.901 1.00 95.06 103 ARG A N 1
ATOM 843 C CA . ARG A 1 103 ? -1.324 -15.323 -4.086 1.00 95.06 103 ARG A CA 1
ATOM 844 C C . ARG A 1 103 ? -2.368 -16.391 -4.385 1.00 95.06 103 ARG A C 1
ATOM 846 O O . ARG A 1 103 ? -3.505 -16.060 -4.694 1.00 95.06 103 ARG A O 1
ATOM 853 N N . HIS A 1 104 ? -2.005 -17.657 -4.209 1.00 94.12 104 HIS A N 1
ATOM 854 C CA . HIS A 1 104 ? -2.894 -18.797 -4.428 1.00 94.12 104 HIS A CA 1
ATOM 855 C C . HIS A 1 104 ? -4.032 -18.918 -3.394 1.00 94.12 104 HIS A C 1
ATOM 857 O O . HIS A 1 104 ? -4.974 -19.671 -3.624 1.00 94.12 104 HIS A O 1
ATOM 863 N N . LEU A 1 105 ? -3.950 -18.208 -2.261 1.00 94.31 105 LEU A N 1
ATOM 864 C CA . LEU A 1 105 ? -4.976 -18.219 -1.211 1.00 94.31 105 LEU A CA 1
ATOM 865 C C . LEU A 1 105 ? -6.115 -17.223 -1.483 1.00 94.31 105 LEU A C 1
ATOM 867 O O . LEU A 1 105 ? -7.174 -17.333 -0.870 1.00 94.31 105 LEU A O 1
ATOM 871 N N . ASP A 1 106 ? -5.906 -16.246 -2.369 1.00 94.44 106 ASP A N 1
ATOM 872 C CA . ASP A 1 106 ? -6.912 -15.250 -2.747 1.00 94.44 106 ASP A CA 1
ATOM 873 C C . ASP A 1 106 ? -7.597 -15.681 -4.058 1.00 94.44 106 ASP A C 1
ATOM 875 O O . ASP A 1 106 ? -6.923 -15.746 -5.087 1.00 94.44 106 ASP A O 1
ATOM 879 N N . PRO A 1 107 ? -8.914 -15.970 -4.066 1.00 95.31 107 PRO A N 1
ATOM 880 C CA . PRO A 1 107 ? -9.600 -16.495 -5.251 1.00 95.31 107 PRO A CA 1
ATOM 881 C C . PRO A 1 107 ? -9.506 -15.583 -6.480 1.00 95.31 107 PRO A C 1
ATOM 883 O O . PRO A 1 107 ? -9.257 -16.066 -7.583 1.00 95.31 107 PRO A O 1
ATOM 886 N N . THR A 1 108 ? -9.655 -14.266 -6.290 1.00 95.56 108 THR A N 1
ATOM 887 C CA . THR A 1 108 ? -9.550 -13.268 -7.367 1.00 95.56 108 THR A CA 1
ATOM 888 C C . THR A 1 108 ? -8.153 -13.279 -7.988 1.00 95.56 108 THR A C 1
ATOM 890 O O . THR A 1 108 ? -7.999 -13.261 -9.209 1.00 95.56 108 THR A O 1
ATOM 893 N N . THR A 1 109 ? -7.121 -13.349 -7.147 1.00 95.94 109 THR A N 1
ATOM 894 C CA . THR A 1 109 ? -5.721 -13.408 -7.578 1.00 95.94 109 THR A CA 1
ATOM 895 C C . THR A 1 109 ? -5.390 -14.734 -8.253 1.00 95.94 109 THR A C 1
ATOM 897 O O . THR A 1 109 ? -4.757 -14.729 -9.304 1.00 95.94 109 THR A O 1
ATOM 900 N N . ALA A 1 110 ? -5.840 -15.859 -7.698 1.00 96.19 110 ALA A N 1
ATOM 901 C CA . ALA A 1 110 ? -5.598 -17.185 -8.256 1.00 96.19 110 ALA A CA 1
ATOM 902 C C . ALA A 1 110 ? -6.226 -17.346 -9.651 1.00 96.19 110 ALA A C 1
ATOM 904 O O . ALA A 1 110 ? -5.589 -17.889 -10.555 1.00 96.19 110 ALA A O 1
ATOM 905 N N . GLU A 1 111 ? -7.443 -16.830 -9.849 1.00 96.75 111 GLU A N 1
ATOM 906 C CA . GLU A 1 111 ? -8.095 -16.816 -11.159 1.00 96.75 111 GLU A CA 1
ATOM 907 C C . GLU A 1 111 ? -7.317 -15.963 -12.166 1.00 96.75 111 GLU A C 1
ATOM 909 O O . GLU A 1 111 ? -7.039 -16.409 -13.280 1.00 96.75 111 GLU A O 1
ATOM 914 N N . HIS A 1 112 ? -6.917 -14.757 -11.760 1.00 96.50 112 HIS A N 1
ATOM 915 C CA . HIS A 1 112 ? -6.134 -13.858 -12.601 1.00 96.50 112 HIS A CA 1
ATOM 916 C C . HIS A 1 112 ? -4.774 -14.461 -12.993 1.00 96.50 112 HIS A C 1
ATOM 918 O O . HIS A 1 112 ? -4.384 -14.416 -14.162 1.00 96.50 112 HIS A O 1
ATOM 924 N N . ASP A 1 113 ? -4.067 -15.074 -12.042 1.00 96.69 113 ASP A N 1
ATOM 925 C CA . ASP A 1 113 ? -2.772 -15.716 -12.279 1.00 96.69 113 ASP A CA 1
ATOM 926 C C . ASP A 1 113 ? -2.916 -16.924 -13.226 1.00 96.69 113 ASP A C 1
ATOM 928 O O . ASP A 1 113 ? -2.077 -17.123 -14.107 1.00 96.69 113 ASP A O 1
ATOM 932 N N . ARG A 1 114 ? -4.017 -17.686 -13.118 1.00 96.19 114 ARG A N 1
ATOM 933 C CA . ARG A 1 114 ? -4.343 -18.785 -14.042 1.00 96.19 114 ARG A CA 1
ATOM 934 C C . ARG A 1 114 ? -4.613 -18.287 -15.462 1.00 96.19 114 ARG A C 1
ATOM 936 O O . ARG A 1 114 ? -4.129 -18.896 -16.411 1.00 96.19 114 ARG A O 1
ATOM 943 N N . GLN A 1 115 ? -5.370 -17.200 -15.613 1.00 96.88 115 GLN A N 1
ATOM 944 C CA . GLN A 1 115 ? -5.703 -16.623 -16.922 1.00 96.88 115 GLN A CA 1
ATOM 945 C C . GLN A 1 115 ? -4.486 -16.011 -17.624 1.00 96.88 115 GLN A C 1
ATOM 947 O O . GLN A 1 115 ? -4.376 -16.084 -18.845 1.00 96.88 115 GLN A O 1
ATOM 952 N N . THR A 1 116 ? -3.575 -15.412 -16.859 1.00 95.31 116 THR A N 1
ATOM 953 C CA . THR A 1 116 ? -2.369 -14.753 -17.386 1.00 95.31 116 THR A CA 1
ATOM 954 C C . THR A 1 116 ? -1.173 -15.693 -17.526 1.00 95.31 116 THR A C 1
ATOM 956 O O . THR A 1 116 ? -0.181 -15.322 -18.149 1.00 95.31 116 THR A O 1
ATOM 959 N N . GLY A 1 117 ? -1.246 -16.906 -16.966 1.00 94.62 117 GLY A N 1
ATOM 960 C CA . GLY A 1 117 ? -0.136 -17.860 -16.966 1.00 94.62 117 GLY A CA 1
ATOM 961 C C . GLY A 1 117 ? 1.046 -17.404 -16.104 1.00 94.62 117 GLY A C 1
ATOM 962 O O . GLY A 1 117 ? 2.197 -17.722 -16.409 1.00 94.62 117 GLY A O 1
ATOM 963 N N . ARG A 1 118 ? 0.785 -16.630 -15.044 1.00 94.44 118 ARG A N 1
ATOM 964 C CA . ARG A 1 118 ? 1.821 -16.043 -14.185 1.00 94.44 118 ARG A CA 1
ATOM 965 C C . ARG A 1 118 ? 2.614 -17.126 -13.442 1.00 94.44 118 ARG A C 1
ATOM 967 O O . ARG A 1 118 ? 2.041 -18.016 -12.818 1.00 94.44 118 ARG A O 1
ATOM 974 N N . ASN A 1 119 ? 3.946 -17.015 -13.445 1.00 94.06 119 ASN A N 1
ATOM 975 C CA . ASN A 1 119 ? 4.820 -17.931 -12.705 1.00 94.06 119 ASN A CA 1
ATOM 976 C C . ASN A 1 119 ? 4.628 -17.758 -11.175 1.00 94.06 119 ASN A C 1
ATOM 978 O O . ASN A 1 119 ? 4.845 -16.657 -10.655 1.00 94.06 119 ASN A O 1
ATOM 982 N N . PRO A 1 120 ? 4.276 -18.819 -10.418 1.00 93.44 120 PRO A N 1
ATOM 983 C CA . PRO A 1 120 ? 4.074 -18.747 -8.965 1.00 93.44 120 PRO A CA 1
ATOM 984 C C . PRO A 1 120 ? 5.361 -18.504 -8.160 1.00 93.44 120 PRO A C 1
ATOM 986 O O . PRO A 1 120 ? 5.292 -18.260 -6.957 1.00 93.44 120 PRO A O 1
ATOM 989 N N . ARG A 1 121 ? 6.535 -18.608 -8.793 1.00 94.81 121 ARG A N 1
ATOM 990 C CA . ARG A 1 121 ? 7.849 -18.340 -8.192 1.00 94.81 121 ARG A CA 1
ATOM 991 C C . ARG A 1 121 ? 8.559 -17.140 -8.816 1.00 94.81 121 ARG A C 1
ATOM 993 O O . ARG A 1 121 ? 9.774 -17.040 -8.687 1.00 94.81 121 ARG A O 1
ATOM 1000 N N . TYR A 1 122 ? 7.824 -16.285 -9.529 1.00 94.00 122 TYR A N 1
ATOM 1001 C CA . TYR A 1 122 ? 8.390 -15.176 -10.293 1.00 94.00 122 TYR A CA 1
ATOM 1002 C C . TYR A 1 122 ? 9.404 -14.359 -9.484 1.00 94.00 122 TYR A C 1
ATOM 1004 O O . TYR A 1 122 ? 10.554 -14.272 -9.890 1.00 94.00 122 TYR A O 1
ATOM 1012 N N . TRP A 1 123 ? 9.013 -13.824 -8.325 1.00 94.50 123 TRP A N 1
ATOM 1013 C CA . TRP A 1 123 ? 9.873 -12.994 -7.481 1.00 94.50 123 TRP A CA 1
ATOM 1014 C C . TRP A 1 123 ? 10.984 -13.789 -6.803 1.00 94.50 123 TRP A C 1
ATOM 1016 O O . TRP A 1 123 ? 12.076 -13.258 -6.615 1.00 94.50 123 TRP A O 1
ATOM 1026 N N . ARG A 1 124 ? 10.721 -15.041 -6.413 1.00 93.06 124 ARG A N 1
ATOM 1027 C CA . ARG A 1 124 ? 11.728 -15.908 -5.789 1.00 93.06 124 ARG A CA 1
ATOM 1028 C C . ARG A 1 124 ? 12.853 -16.304 -6.743 1.00 93.06 124 ARG A C 1
ATOM 1030 O O . ARG A 1 124 ? 13.992 -16.404 -6.298 1.00 93.06 124 ARG A O 1
ATOM 1037 N N . ASP A 1 125 ? 12.523 -16.559 -8.003 1.00 93.81 125 ASP A N 1
ATOM 1038 C CA . ASP A 1 125 ? 13.472 -17.021 -9.020 1.00 93.81 125 ASP A CA 1
ATOM 1039 C C . ASP A 1 125 ? 13.974 -15.862 -9.909 1.00 93.81 125 ASP A C 1
ATOM 1041 O O . ASP A 1 125 ? 14.704 -16.090 -10.872 1.00 93.81 125 ASP A O 1
ATOM 1045 N N . LEU A 1 126 ? 13.584 -14.621 -9.593 1.00 92.75 126 LEU A N 1
ATOM 1046 C CA . LEU A 1 126 ? 13.973 -13.417 -10.319 1.00 92.75 126 LEU A CA 1
ATOM 1047 C C . LEU A 1 126 ? 15.469 -13.131 -10.157 1.00 92.75 126 LEU A C 1
ATOM 1049 O O . LEU A 1 126 ? 15.958 -12.970 -9.037 1.00 92.75 126 LEU A O 1
ATOM 1053 N N . ASP A 1 127 ? 16.176 -12.959 -11.273 1.00 93.62 127 ASP A N 1
ATOM 1054 C CA . ASP A 1 127 ? 17.524 -12.397 -11.247 1.00 93.62 127 ASP A CA 1
ATOM 1055 C C . ASP A 1 127 ? 17.461 -10.882 -11.013 1.00 93.62 127 ASP A C 1
ATOM 1057 O O . ASP A 1 127 ? 17.047 -10.109 -11.882 1.00 93.62 127 ASP A O 1
ATOM 1061 N N . LEU A 1 128 ? 17.842 -10.458 -9.807 1.00 91.31 128 LEU A N 1
ATOM 1062 C CA . LEU A 1 128 ? 17.676 -9.080 -9.350 1.00 91.31 128 LEU A CA 1
ATOM 1063 C C . LEU A 1 128 ? 18.501 -8.080 -10.160 1.00 91.31 128 LEU A C 1
ATOM 1065 O O . LEU A 1 128 ? 18.040 -6.953 -10.346 1.00 91.31 128 LEU A O 1
ATOM 1069 N N . ASP A 1 129 ? 19.694 -8.457 -10.614 1.00 92.69 129 ASP A N 1
ATOM 1070 C CA . ASP A 1 129 ? 20.583 -7.532 -11.318 1.00 92.69 129 ASP A CA 1
ATOM 1071 C C . ASP A 1 129 ? 20.071 -7.287 -12.741 1.00 92.69 129 ASP A C 1
ATOM 1073 O O . ASP A 1 129 ? 19.788 -6.140 -13.099 1.00 92.69 129 ASP A O 1
ATOM 1077 N N . THR A 1 130 ? 19.769 -8.357 -13.487 1.00 92.56 130 THR A N 1
ATOM 1078 C CA . THR A 1 130 ? 19.121 -8.241 -14.804 1.00 92.56 130 THR A CA 1
ATOM 1079 C C . THR A 1 130 ? 17.768 -7.531 -14.716 1.00 92.56 130 THR A C 1
ATOM 1081 O O . THR A 1 130 ? 17.434 -6.716 -15.583 1.00 92.56 130 THR A O 1
ATOM 1084 N N . TRP A 1 131 ? 16.971 -7.799 -13.675 1.00 92.44 131 TRP A N 1
ATOM 1085 C CA . TRP A 1 131 ? 15.671 -7.149 -13.508 1.00 92.44 131 TRP A CA 1
ATOM 1086 C C . TRP A 1 131 ? 15.806 -5.645 -13.270 1.00 92.44 131 TRP A C 1
ATOM 1088 O O . TRP A 1 131 ? 15.100 -4.872 -13.919 1.00 92.44 131 TRP A O 1
ATOM 1098 N N . LYS A 1 132 ? 16.721 -5.212 -12.391 1.00 91.19 132 LYS A N 1
ATOM 1099 C CA . LYS A 1 132 ? 16.945 -3.786 -12.097 1.00 91.19 132 LYS A CA 1
ATOM 1100 C C . LYS A 1 132 ? 17.317 -3.000 -13.347 1.00 91.19 132 LYS A C 1
ATOM 1102 O O . LYS A 1 132 ? 16.791 -1.908 -13.537 1.00 91.19 132 LYS A O 1
ATOM 1107 N N . GLU A 1 133 ? 18.182 -3.555 -14.192 1.00 90.31 133 GLU A N 1
ATOM 1108 C CA . GLU A 1 133 ? 18.647 -2.895 -15.418 1.00 90.31 133 GLU A CA 1
ATOM 1109 C C . GLU A 1 133 ? 17.557 -2.796 -16.495 1.00 90.31 133 GLU A C 1
ATOM 1111 O O . GLU A 1 133 ? 17.589 -1.892 -17.330 1.00 90.31 133 GLU A O 1
ATOM 1116 N N . ASN A 1 134 ? 16.562 -3.686 -16.458 1.00 91.94 134 ASN A N 1
ATOM 1117 C CA . ASN A 1 134 ? 15.532 -3.792 -17.484 1.00 91.94 134 ASN A CA 1
ATOM 1118 C C . ASN A 1 134 ? 14.146 -3.391 -16.966 1.00 91.94 134 ASN A C 1
ATOM 1120 O O . ASN A 1 134 ? 13.741 -2.228 -17.040 1.00 91.94 134 ASN A O 1
ATOM 1124 N N . GLU A 1 135 ? 13.368 -4.364 -16.499 1.00 90.31 135 GLU A N 1
ATOM 1125 C CA . GLU A 1 135 ? 11.973 -4.167 -16.108 1.00 90.31 135 GLU A CA 1
ATOM 1126 C C . GLU A 1 135 ? 11.835 -3.272 -14.879 1.00 90.31 135 GLU A C 1
ATOM 1128 O O . GLU A 1 135 ? 10.971 -2.397 -14.864 1.00 90.31 135 GLU A O 1
ATOM 1133 N N . GLY A 1 136 ? 12.716 -3.428 -13.891 1.00 90.06 136 GLY A N 1
ATOM 1134 C CA . GLY A 1 136 ? 12.747 -2.612 -12.682 1.00 90.06 136 GLY A CA 1
ATOM 1135 C C . GLY A 1 136 ? 12.982 -1.137 -12.990 1.00 90.06 136 GLY A C 1
ATOM 1136 O O . GLY A 1 136 ? 12.221 -0.289 -12.526 1.00 90.06 136 GLY A O 1
ATOM 1137 N N . ALA A 1 137 ? 13.958 -0.814 -13.845 1.00 91.44 137 ALA A N 1
ATOM 1138 C CA . ALA A 1 137 ? 14.189 0.557 -14.304 1.00 91.44 137 ALA A CA 1
ATOM 1139 C C . ALA A 1 137 ? 12.978 1.137 -15.056 1.00 91.44 137 ALA A C 1
ATOM 1141 O O . ALA A 1 137 ? 12.611 2.296 -14.840 1.00 91.44 137 ALA A O 1
ATOM 1142 N N . LYS A 1 138 ? 12.316 0.339 -15.907 1.00 93.75 138 LYS A N 1
ATOM 1143 C CA . LYS A 1 138 ? 11.088 0.761 -16.607 1.00 93.75 138 LYS A CA 1
ATOM 1144 C C . LYS A 1 138 ? 9.941 1.023 -15.632 1.00 93.75 138 LYS A C 1
ATOM 1146 O O . LYS A 1 138 ? 9.258 2.033 -15.776 1.00 93.75 138 LYS A O 1
ATOM 1151 N N . GLN A 1 139 ? 9.741 0.147 -14.648 1.00 90.00 139 GLN A N 1
ATOM 1152 C CA . GLN A 1 139 ? 8.708 0.305 -13.625 1.00 90.00 139 GLN A CA 1
ATOM 1153 C C . GLN A 1 139 ? 8.972 1.525 -12.744 1.00 90.00 139 GLN A C 1
ATOM 1155 O O . GLN A 1 139 ? 8.056 2.314 -12.526 1.00 90.00 139 GLN A O 1
ATOM 1160 N N . LEU A 1 140 ? 10.219 1.731 -12.311 1.00 90.31 140 LEU A N 1
ATOM 1161 C CA . LEU A 1 140 ? 10.615 2.913 -11.549 1.00 90.31 140 LEU A CA 1
ATOM 1162 C C . LEU A 1 140 ? 10.334 4.192 -12.342 1.00 90.31 140 LEU A C 1
ATOM 1164 O O . LEU A 1 140 ? 9.691 5.105 -11.830 1.00 90.31 140 LEU A O 1
ATOM 1168 N N . LYS A 1 141 ? 10.740 4.236 -13.616 1.00 93.00 141 LYS A N 1
ATOM 1169 C CA . LYS A 1 141 ? 10.460 5.379 -14.490 1.00 93.00 141 LYS A CA 1
ATOM 1170 C C . LYS A 1 141 ? 8.958 5.614 -14.657 1.00 93.00 141 LYS A C 1
ATOM 1172 O O . LYS A 1 141 ? 8.499 6.736 -14.480 1.00 93.00 141 LYS A O 1
ATOM 1177 N N . ALA A 1 142 ? 8.183 4.564 -14.924 1.00 92.62 142 ALA A N 1
ATOM 1178 C CA . ALA A 1 142 ? 6.731 4.666 -15.041 1.00 92.62 142 ALA A CA 1
ATOM 1179 C C . ALA A 1 142 ? 6.082 5.173 -13.743 1.00 92.62 142 ALA A C 1
ATOM 1181 O O . ALA A 1 142 ? 5.168 5.990 -13.797 1.00 92.62 142 ALA A O 1
ATOM 1182 N N . GLN A 1 143 ? 6.574 4.736 -12.581 1.00 90.69 143 GLN A N 1
ATOM 1183 C CA . GLN A 1 143 ? 6.111 5.205 -11.278 1.00 90.69 143 GLN A CA 1
ATOM 1184 C C . GLN A 1 143 ? 6.442 6.687 -11.054 1.00 90.69 143 GLN A C 1
ATOM 1186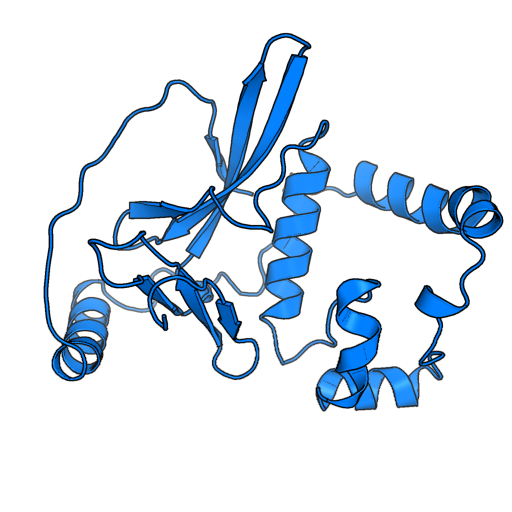 O O . GLN A 1 143 ? 5.605 7.422 -10.529 1.00 90.69 143 GLN A O 1
ATOM 1191 N N . MET A 1 144 ? 7.634 7.137 -11.452 1.00 90.81 144 MET A N 1
ATOM 1192 C CA . MET A 1 144 ? 8.046 8.542 -11.358 1.00 90.81 144 MET A CA 1
ATOM 1193 C C . MET A 1 144 ? 7.231 9.446 -12.290 1.00 90.81 144 MET A C 1
ATOM 1195 O O . MET A 1 144 ? 6.807 10.525 -11.875 1.00 90.81 144 MET A O 1
ATOM 1199 N N . ASP A 1 145 ? 6.983 8.989 -13.519 1.00 92.69 145 ASP A N 1
ATOM 1200 C CA . ASP A 1 145 ? 6.274 9.738 -14.561 1.00 92.69 145 ASP A CA 1
ATOM 1201 C C . ASP A 1 145 ? 4.742 9.705 -14.379 1.00 92.69 145 ASP A C 1
ATOM 1203 O O . ASP A 1 145 ? 4.011 10.470 -15.016 1.00 92.69 145 ASP A O 1
ATOM 1207 N N . TYR A 1 146 ? 4.229 8.828 -13.510 1.00 90.44 146 TYR A N 1
ATOM 1208 C CA . TYR A 1 146 ? 2.796 8.679 -13.288 1.00 90.44 146 TYR A CA 1
ATOM 1209 C C . TYR A 1 146 ? 2.177 9.965 -12.700 1.00 90.44 146 TYR A C 1
ATOM 1211 O O . TYR A 1 146 ? 2.687 10.518 -11.718 1.00 90.44 146 TYR A O 1
ATOM 1219 N N . PRO A 1 147 ? 1.039 10.454 -13.234 1.00 90.31 147 PRO A N 1
ATOM 1220 C CA . PRO A 1 147 ? 0.398 11.683 -12.773 1.00 90.31 147 PRO A CA 1
ATOM 1221 C C . PRO A 1 147 ? -0.383 11.448 -11.471 1.00 90.31 147 PRO A C 1
ATOM 1223 O O . PRO A 1 147 ? -1.616 11.464 -11.442 1.00 90.31 147 PRO A O 1
ATOM 1226 N N . TRP A 1 148 ? 0.340 11.252 -10.368 1.00 85.50 148 TRP A N 1
ATOM 1227 C CA . TRP A 1 148 ? -0.230 10.909 -9.063 1.00 85.50 148 TRP A CA 1
ATOM 1228 C C . TRP A 1 148 ? -1.275 11.905 -8.549 1.00 85.50 148 TRP A C 1
ATOM 1230 O O . TRP A 1 148 ? -2.178 11.533 -7.812 1.00 85.50 148 TRP A O 1
ATOM 1240 N N . ASN A 1 149 ? -1.191 13.171 -8.956 1.00 80.06 149 ASN A N 1
ATOM 1241 C CA . ASN A 1 149 ? -2.164 14.207 -8.608 1.00 80.06 149 ASN A CA 1
ATOM 1242 C C . ASN A 1 149 ? -3.551 14.012 -9.249 1.00 80.06 149 ASN A C 1
ATOM 1244 O O . ASN A 1 149 ? -4.508 14.655 -8.823 1.00 80.06 149 ASN A O 1
ATOM 1248 N N . ARG A 1 150 ? -3.666 13.181 -10.291 1.00 82.38 150 ARG A N 1
ATOM 1249 C CA . ARG A 1 150 ? -4.929 12.890 -10.993 1.00 82.38 150 ARG A CA 1
ATOM 1250 C C . ARG A 1 150 ? -5.558 11.570 -10.565 1.00 82.38 150 ARG A C 1
ATOM 1252 O O . ARG A 1 150 ? -6.663 11.252 -11.008 1.00 82.38 150 ARG A O 1
ATOM 1259 N N . GLN A 1 151 ? -4.865 10.794 -9.742 1.00 76.06 151 GLN A N 1
ATOM 1260 C CA . GLN A 1 151 ? -5.332 9.483 -9.340 1.00 76.06 151 GLN A CA 1
ATOM 1261 C C . GLN A 1 151 ? -6.568 9.597 -8.453 1.00 76.06 151 GLN A C 1
ATOM 1263 O O . GLN A 1 151 ? -6.562 10.264 -7.423 1.00 76.06 151 GLN A O 1
ATOM 1268 N N . ARG A 1 152 ? -7.643 8.918 -8.857 1.00 71.38 152 ARG A N 1
ATOM 1269 C CA . ARG A 1 152 ? -8.845 8.784 -8.034 1.00 71.38 152 ARG A CA 1
ATOM 1270 C C . ARG A 1 152 ? -8.753 7.507 -7.210 1.00 71.38 152 ARG A C 1
ATOM 1272 O O . ARG A 1 152 ? -8.494 6.436 -7.753 1.00 71.38 152 ARG A O 1
ATOM 1279 N N . CYS A 1 153 ? -9.005 7.623 -5.911 1.00 66.25 153 CYS A N 1
ATOM 1280 C CA . CYS A 1 153 ? -9.174 6.470 -5.035 1.00 66.25 153 CYS A CA 1
ATOM 1281 C C . CYS A 1 153 ? -10.492 5.764 -5.380 1.00 66.25 153 CYS A C 1
ATOM 1283 O O . CYS A 1 153 ? -11.566 6.324 -5.165 1.00 66.25 153 CYS A O 1
ATOM 1285 N N . GLN A 1 154 ? -10.417 4.530 -5.882 1.00 65.38 154 GLN A N 1
ATOM 1286 C CA . GLN A 1 154 ? -11.602 3.727 -6.225 1.00 65.38 154 GLN A CA 1
ATOM 1287 C C . GLN A 1 154 ? -12.436 3.369 -4.984 1.00 65.38 154 GLN A C 1
ATOM 1289 O O . GLN A 1 154 ? -13.659 3.293 -5.046 1.00 65.38 154 GLN A O 1
ATOM 1294 N N . LEU A 1 155 ? -11.779 3.240 -3.829 1.00 63.69 155 LEU A N 1
ATOM 1295 C CA . LEU A 1 155 ? -12.420 2.998 -2.534 1.00 63.69 155 LEU A CA 1
ATOM 1296 C C . LEU A 1 155 ? -13.015 4.271 -1.900 1.00 63.69 155 LEU A C 1
ATOM 1298 O O . LEU A 1 155 ? -13.713 4.185 -0.891 1.00 63.69 155 LEU A O 1
ATOM 1302 N N . THR A 1 156 ? -12.780 5.455 -2.482 1.00 62.41 156 THR A N 1
ATOM 1303 C CA . THR A 1 156 ? -13.330 6.729 -1.994 1.00 62.41 156 THR A CA 1
ATOM 1304 C C . THR A 1 156 ? -14.331 7.301 -2.997 1.00 62.41 156 THR A C 1
ATOM 1306 O O . THR A 1 156 ? -13.986 8.145 -3.824 1.00 62.41 156 THR A O 1
ATOM 1309 N N . PRO A 1 157 ? -15.598 6.851 -2.905 1.00 52.22 157 PRO A N 1
ATOM 1310 C CA . PRO A 1 157 ? -16.732 7.773 -3.025 1.00 52.22 157 PRO A CA 1
ATOM 1311 C C . PRO A 1 157 ? -17.934 7.409 -2.114 1.00 52.22 157 PRO A C 1
ATOM 1313 O O . PRO A 1 157 ? -19.087 7.475 -2.543 1.00 52.22 157 PRO A O 1
ATOM 1316 N N . GLN A 1 158 ? -17.709 7.008 -0.855 1.00 53.03 158 GLN A N 1
ATOM 1317 C CA . GLN A 1 158 ? -18.808 6.797 0.118 1.00 53.03 158 GLN A CA 1
ATOM 1318 C C . GLN A 1 158 ? -18.957 7.953 1.130 1.00 53.03 158 GLN A C 1
ATOM 1320 O O . GLN A 1 158 ? -19.926 7.994 1.889 1.00 53.03 158 GLN A O 1
ATOM 1325 N N . LEU A 1 159 ? -18.023 8.912 1.152 1.00 46.16 159 LEU A N 1
ATOM 1326 C CA . LEU A 1 159 ? -18.084 10.035 2.089 1.00 46.16 159 LEU A CA 1
ATOM 1327 C C . LEU A 1 159 ? -19.244 10.976 1.734 1.00 46.16 159 LEU A C 1
ATOM 1329 O O . LEU A 1 159 ? -19.320 11.455 0.606 1.00 46.16 159 LEU A O 1
ATOM 1333 N N . GLY A 1 160 ? -20.129 11.231 2.700 1.00 46.34 160 GLY A N 1
ATOM 1334 C CA . GLY A 1 160 ? -21.343 12.037 2.521 1.00 46.34 160 GLY A CA 1
ATOM 1335 C C . GLY A 1 160 ? -22.608 11.238 2.186 1.00 46.34 160 GLY A C 1
ATOM 1336 O O . GLY A 1 160 ? -23.680 11.826 2.125 1.00 46.34 160 GLY A O 1
ATOM 1337 N N . LYS A 1 161 ? -22.522 9.911 2.004 1.00 52.50 161 LYS A N 1
ATOM 1338 C CA . LYS A 1 161 ? -23.717 9.054 1.854 1.00 52.50 161 LYS A CA 1
ATOM 1339 C C . LYS A 1 161 ? -24.301 8.580 3.184 1.00 52.50 161 LYS A C 1
ATOM 1341 O O . LYS A 1 161 ? -25.462 8.193 3.230 1.00 52.50 161 LYS A O 1
ATOM 1346 N N . ILE A 1 162 ? -23.495 8.583 4.245 1.00 56.84 162 ILE A N 1
ATOM 1347 C CA . ILE A 1 162 ? -23.910 8.177 5.589 1.00 56.84 162 ILE A CA 1
ATOM 1348 C C . ILE A 1 162 ? -23.756 9.388 6.503 1.00 56.84 162 ILE A C 1
ATOM 1350 O O . ILE A 1 162 ? -22.655 9.919 6.664 1.00 56.84 162 ILE A O 1
ATOM 1354 N N . GLU A 1 163 ? -24.875 9.819 7.078 1.00 60.44 163 GLU A N 1
ATOM 1355 C CA . GLU A 1 163 ? -24.915 10.872 8.087 1.00 60.44 163 GLU A CA 1
ATOM 1356 C C . GLU A 1 163 ? -24.070 10.493 9.309 1.00 60.44 163 GLU A C 1
ATOM 1358 O O . GLU A 1 163 ? -24.052 9.343 9.758 1.00 60.44 163 GLU A O 1
ATOM 1363 N N . MET A 1 164 ? -23.391 11.483 9.890 1.00 60.81 164 MET A N 1
ATOM 1364 C CA . MET A 1 164 ? -22.447 11.281 10.997 1.00 60.81 164 MET A CA 1
ATOM 1365 C C . MET A 1 164 ? -23.103 10.618 12.223 1.00 60.81 164 MET A C 1
ATOM 1367 O O . MET A 1 164 ? -22.438 9.914 12.984 1.00 60.81 164 MET A O 1
ATOM 1371 N N . ALA A 1 165 ? -24.408 10.839 12.414 1.00 64.25 165 ALA A N 1
ATOM 1372 C CA . ALA A 1 165 ? -25.210 10.220 13.467 1.00 64.25 165 ALA A CA 1
ATOM 1373 C C . ALA A 1 165 ? -25.440 8.718 13.222 1.00 64.25 165 ALA A C 1
ATOM 1375 O O . ALA A 1 165 ? -25.207 7.915 14.121 1.00 64.25 165 ALA A O 1
ATOM 1376 N N . VAL A 1 166 ? -25.786 8.336 11.988 1.00 64.69 166 VAL A N 1
ATOM 1377 C CA . VAL A 1 166 ? -26.023 6.938 11.583 1.00 64.69 166 VAL A CA 1
ATOM 1378 C C . VAL A 1 166 ? -24.741 6.118 11.711 1.00 64.69 166 VAL A C 1
ATOM 1380 O O . VAL A 1 166 ? -24.747 5.013 12.252 1.00 64.69 166 VAL A O 1
ATOM 1383 N N . TYR A 1 167 ? -23.612 6.697 11.299 1.00 62.44 167 TYR A N 1
ATOM 1384 C CA . TYR A 1 167 ? -22.299 6.087 11.486 1.00 62.44 167 TYR A CA 1
ATOM 1385 C C . TYR A 1 167 ? -21.971 5.855 12.975 1.00 62.44 167 TYR A C 1
ATOM 1387 O O . TYR A 1 167 ? -21.499 4.783 13.354 1.00 62.44 167 TYR A O 1
ATOM 1395 N N . ARG A 1 168 ? -22.267 6.828 13.852 1.00 61.75 168 ARG A N 1
ATOM 1396 C CA . ARG A 1 168 ? -22.055 6.689 15.305 1.00 61.75 168 ARG A CA 1
ATOM 1397 C C . ARG A 1 168 ? -22.952 5.628 15.935 1.00 61.75 168 ARG A C 1
ATOM 1399 O O . ARG A 1 168 ? -22.505 4.971 16.867 1.00 61.75 168 ARG A O 1
ATOM 1406 N N . GLU A 1 169 ? -24.173 5.433 15.451 1.00 64.06 169 GLU A N 1
ATOM 1407 C CA . GLU A 1 169 ? -25.069 4.366 15.922 1.00 64.06 169 GLU A CA 1
ATOM 1408 C C . GLU A 1 169 ? -24.605 2.973 15.472 1.00 64.06 169 GLU A C 1
ATOM 1410 O O . GLU A 1 169 ? -24.615 2.031 16.268 1.00 64.06 169 GLU A O 1
ATOM 1415 N N . GLN A 1 170 ? -24.110 2.840 14.237 1.00 61.00 170 GLN A N 1
ATOM 1416 C CA . GLN A 1 170 ? -23.509 1.599 13.724 1.00 61.00 170 GLN A CA 1
ATOM 1417 C C . GLN A 1 170 ? -22.218 1.233 14.471 1.00 61.00 170 GLN A C 1
ATOM 1419 O O . GLN A 1 170 ? -21.990 0.076 14.828 1.00 61.00 170 GLN A O 1
ATOM 1424 N N . GLN A 1 171 ? -21.390 2.230 14.781 1.00 57.34 171 GLN A N 1
ATOM 1425 C CA . GLN A 1 171 ? -20.193 2.025 15.591 1.00 57.34 171 GLN A CA 1
ATOM 1426 C C . GLN A 1 171 ? -20.531 1.793 17.058 1.00 57.34 171 GLN A C 1
ATOM 1428 O O . GLN A 1 171 ? -19.909 0.943 17.670 1.00 57.34 171 GLN A O 1
ATOM 1433 N N . ASN A 1 172 ? -21.531 2.462 17.636 1.00 52.84 172 ASN A N 1
ATOM 1434 C CA . ASN A 1 172 ? -21.957 2.182 19.006 1.00 52.84 172 ASN A CA 1
ATOM 1435 C C . ASN A 1 172 ? -22.584 0.795 19.128 1.00 52.84 172 ASN A C 1
ATOM 1437 O O . ASN A 1 172 ? -22.354 0.154 20.134 1.00 52.84 172 ASN A O 1
ATOM 1441 N N . SER A 1 173 ? -23.318 0.287 18.139 1.00 48.94 173 SER A N 1
ATOM 1442 C CA . SER A 1 173 ? -23.819 -1.098 18.162 1.00 48.94 173 SER A CA 1
ATOM 1443 C C . SER A 1 173 ? -22.689 -2.126 18.021 1.00 48.94 173 SER A C 1
ATOM 1445 O O . SER A 1 173 ? -22.681 -3.124 18.740 1.00 48.94 173 SER A O 1
ATOM 1447 N N . THR A 1 174 ? -21.677 -1.836 17.198 1.00 47.72 174 THR A N 1
ATOM 1448 C CA . THR A 1 174 ? -20.469 -2.671 17.043 1.00 47.72 174 THR A CA 1
ATOM 1449 C C . THR A 1 174 ? -19.526 -2.579 18.261 1.00 47.72 174 THR A C 1
ATOM 1451 O O . THR A 1 174 ? -18.970 -3.577 18.707 1.00 47.72 174 THR A O 1
ATOM 1454 N N . ALA A 1 175 ? -19.394 -1.400 18.873 1.00 42.25 175 ALA A N 1
ATOM 1455 C CA . ALA A 1 175 ? -18.584 -1.125 20.064 1.00 42.25 175 ALA A CA 1
ATOM 1456 C C . ALA A 1 175 ? -19.320 -1.431 21.384 1.00 42.25 175 ALA A C 1
ATOM 1458 O O . ALA A 1 175 ? -18.686 -1.671 22.405 1.00 42.25 175 ALA A O 1
ATOM 1459 N N . MET A 1 176 ? -20.652 -1.508 21.401 1.00 33.22 176 MET A N 1
ATOM 1460 C CA . MET A 1 176 ? -21.410 -2.093 22.519 1.00 33.22 176 MET A CA 1
ATOM 1461 C C . MET A 1 176 ? -21.177 -3.607 22.608 1.00 33.22 176 MET A C 1
ATOM 1463 O O . MET A 1 176 ? -21.345 -4.178 23.681 1.00 33.22 176 MET A O 1
ATOM 1467 N N . ALA A 1 177 ? -20.699 -4.240 21.529 1.00 36.47 177 ALA A N 1
ATOM 1468 C CA . ALA A 1 177 ? -20.159 -5.598 21.558 1.00 36.47 177 ALA A CA 1
ATOM 1469 C C . ALA A 1 177 ? -18.683 -5.660 22.034 1.00 36.47 177 ALA A C 1
ATOM 1471 O O . ALA A 1 177 ? -18.188 -6.735 22.360 1.00 36.47 177 ALA A O 1
ATOM 1472 N N . SER A 1 178 ? -17.970 -4.525 22.103 1.00 35.81 178 SER A N 1
ATOM 1473 C CA . SER A 1 178 ? -16.531 -4.435 22.411 1.00 35.81 178 SER A CA 1
ATOM 1474 C C . SER A 1 178 ? -16.200 -3.125 23.149 1.00 35.81 178 SER A C 1
ATOM 1476 O O . SER A 1 178 ? -15.944 -2.069 22.575 1.00 35.81 178 SER A O 1
ATOM 1478 N N . SER A 1 179 ? -16.276 -3.193 24.473 1.00 32.50 179 SER A N 1
ATOM 1479 C CA . SER A 1 179 ? -16.429 -2.060 25.386 1.00 32.50 179 SER A CA 1
ATOM 1480 C C . SER A 1 179 ? -15.235 -1.060 25.490 1.00 32.50 179 SER A C 1
ATOM 1482 O O . SER A 1 179 ? -14.121 -1.461 25.823 1.00 32.50 179 SER A O 1
ATOM 1484 N N . TRP A 1 180 ? -15.575 0.245 25.407 1.00 26.33 180 TRP A N 1
ATOM 1485 C CA . TRP A 1 180 ? -15.102 1.443 26.167 1.00 26.33 180 TRP A CA 1
ATOM 1486 C C . TRP A 1 180 ? -13.948 2.370 25.665 1.00 26.33 180 TRP A C 1
ATOM 1488 O O . TRP A 1 180 ? -12.765 2.067 25.756 1.00 26.33 180 TRP A O 1
ATOM 1498 N N . ALA A 1 181 ? -14.374 3.605 25.316 1.00 34.41 181 ALA A N 1
ATOM 1499 C CA . ALA A 1 181 ? -13.872 4.964 25.651 1.00 34.41 181 ALA A CA 1
ATOM 1500 C C . ALA A 1 181 ? -12.451 5.466 25.246 1.00 34.41 181 ALA A C 1
ATOM 1502 O O . ALA A 1 181 ? -11.442 5.040 25.794 1.00 34.41 181 ALA A O 1
ATOM 1503 N N . ASN A 1 182 ? -12.358 6.579 24.484 1.00 38.06 182 ASN A N 1
ATOM 1504 C CA . ASN A 1 182 ? -12.355 7.984 24.983 1.00 38.06 182 ASN A CA 1
ATOM 1505 C C . ASN A 1 182 ? -11.568 9.004 24.099 1.00 38.06 182 ASN A C 1
ATOM 1507 O O . ASN A 1 182 ? -10.466 8.734 23.626 1.00 38.06 182 ASN A O 1
ATOM 1511 N N . LYS A 1 183 ? -12.157 10.212 24.000 1.00 33.41 183 LYS A N 1
ATOM 1512 C CA . LYS A 1 183 ? -11.671 11.594 23.727 1.00 33.41 183 LYS A CA 1
ATOM 1513 C C . LYS A 1 183 ? -10.432 11.850 22.842 1.00 33.41 183 LYS A C 1
ATOM 1515 O O . LYS A 1 183 ? -9.287 11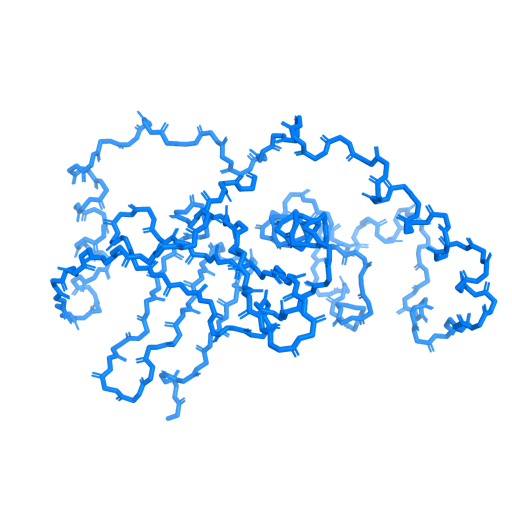.595 23.215 1.00 33.41 183 LYS A O 1
ATOM 1520 N N . GLY A 1 184 ? -10.695 12.524 21.717 1.00 30.09 184 GLY A N 1
ATOM 1521 C CA . GLY A 1 184 ? -9.711 13.080 20.790 1.00 30.09 184 GLY A CA 1
ATOM 1522 C C . GLY A 1 184 ? -8.946 14.292 21.336 1.00 30.09 184 GLY A C 1
ATOM 1523 O O . GLY A 1 184 ? -9.485 15.130 22.058 1.00 30.09 184 GLY A O 1
ATOM 1524 N N . LYS A 1 185 ? -7.671 14.377 20.947 1.00 30.03 185 LYS A N 1
ATOM 1525 C CA . LYS A 1 185 ? -6.853 15.593 20.981 1.00 30.03 185 LYS A CA 1
ATOM 1526 C C . LYS A 1 185 ? -6.479 15.927 19.541 1.00 30.03 185 LYS A C 1
ATOM 1528 O O . LYS A 1 185 ? -5.853 15.105 18.880 1.00 30.03 185 LYS A O 1
ATOM 1533 N N . ALA A 1 186 ? -6.839 17.122 19.085 1.00 31.05 186 ALA A N 1
ATOM 1534 C CA . ALA A 1 186 ? -6.257 17.717 17.891 1.00 31.05 186 ALA A CA 1
ATOM 1535 C C . ALA A 1 186 ? -4.813 18.136 18.204 1.00 31.05 186 ALA A C 1
ATOM 1537 O O . ALA A 1 186 ? -4.552 18.687 19.277 1.00 31.05 186 ALA A O 1
ATOM 1538 N N . PHE A 1 187 ? -3.877 17.876 17.291 1.00 34.66 187 PHE A N 1
ATOM 1539 C CA . PHE A 1 187 ? -2.529 18.421 17.392 1.00 34.66 187 PHE A CA 1
ATOM 1540 C C . PHE A 1 187 ? -2.040 18.946 16.044 1.00 34.66 187 PHE A C 1
ATOM 1542 O O . PHE A 1 187 ? -2.119 18.268 15.023 1.00 34.66 187 PHE A O 1
ATOM 1549 N N . SER A 1 188 ? -1.530 20.173 16.104 1.00 36.31 188 SER A N 1
ATOM 1550 C CA . SER A 1 188 ? -0.805 20.894 15.067 1.00 36.31 188 SER A CA 1
ATOM 1551 C C . SER A 1 188 ? 0.648 20.422 15.077 1.00 36.31 188 SER A C 1
ATOM 1553 O O . SER A 1 188 ? 1.352 20.600 16.067 1.00 36.31 188 SER A O 1
ATOM 1555 N N . THR A 1 189 ? 1.105 19.802 13.991 1.00 35.59 189 THR A N 1
ATOM 1556 C CA . THR A 1 189 ? 2.541 19.673 13.713 1.00 35.59 189 THR A CA 1
ATOM 1557 C C . THR A 1 189 ? 2.836 20.523 12.491 1.00 35.59 189 THR A C 1
ATOM 1559 O O . THR A 1 189 ? 2.133 20.414 11.493 1.00 35.59 189 THR A O 1
ATOM 1562 N N . GLY A 1 190 ? 3.859 21.378 12.573 1.00 34.34 190 GLY A N 1
ATOM 1563 C CA . GLY A 1 190 ? 4.315 22.273 11.499 1.00 34.34 190 GLY A CA 1
ATOM 1564 C C . GLY A 1 190 ? 4.930 21.563 10.285 1.00 34.34 190 GLY A C 1
ATOM 1565 O O . GLY A 1 190 ? 5.822 22.114 9.647 1.00 34.34 190 GLY A O 1
ATOM 1566 N N . ASN A 1 191 ? 4.480 20.344 9.980 1.00 39.00 191 ASN A N 1
ATOM 1567 C CA . ASN A 1 191 ? 4.805 19.624 8.759 1.00 39.00 191 ASN A CA 1
ATOM 1568 C C . ASN A 1 191 ? 3.723 19.906 7.715 1.00 39.00 191 ASN A C 1
ATOM 1570 O O . ASN A 1 191 ? 2.531 19.908 8.013 1.00 39.00 191 ASN A O 1
ATOM 1574 N N . GLU A 1 192 ? 4.140 20.124 6.471 1.00 41.28 192 GLU A N 1
ATOM 1575 C CA . GLU A 1 192 ? 3.218 20.208 5.343 1.00 41.28 192 GLU A CA 1
ATOM 1576 C C . GLU A 1 192 ? 2.625 18.811 5.104 1.00 41.28 192 GLU A C 1
ATOM 1578 O O . GLU A 1 192 ? 3.339 17.876 4.734 1.00 41.28 192 GLU A O 1
ATOM 1583 N N . ILE A 1 193 ? 1.330 18.663 5.385 1.00 54.09 193 ILE A N 1
ATOM 1584 C CA . ILE A 1 193 ? 0.576 17.416 5.239 1.00 54.09 193 ILE A CA 1
ATOM 1585 C C . ILE A 1 193 ? -0.290 17.545 3.988 1.00 54.09 193 ILE A C 1
ATOM 1587 O O . ILE A 1 193 ? -1.155 18.418 3.913 1.00 54.09 193 ILE A O 1
ATOM 1591 N N . LYS A 1 194 ? -0.071 16.675 2.998 1.00 59.12 194 LYS A N 1
ATOM 1592 C CA . LYS A 1 194 ? -0.885 16.634 1.773 1.00 59.12 194 LYS A CA 1
ATOM 1593 C C . LYS A 1 194 ? -1.644 15.326 1.707 1.00 59.12 194 LYS A C 1
ATOM 1595 O O . LYS A 1 194 ? -1.050 14.266 1.888 1.00 59.12 194 LYS A O 1
ATOM 1600 N N . ARG A 1 195 ? -2.949 15.399 1.441 1.00 68.88 195 ARG A N 1
ATOM 1601 C CA . ARG A 1 195 ? -3.741 14.204 1.134 1.00 68.88 195 ARG A CA 1
ATOM 1602 C C . ARG A 1 195 ? -3.164 13.556 -0.128 1.00 68.88 195 ARG A C 1
ATOM 1604 O O . ARG A 1 195 ? -2.764 14.278 -1.051 1.00 68.88 195 ARG A O 1
ATOM 1611 N N . VAL A 1 196 ? -3.037 12.231 -0.106 1.00 58.53 196 VAL A N 1
ATOM 1612 C CA . VAL A 1 196 ? -2.536 11.464 -1.253 1.00 58.53 196 VAL A CA 1
ATOM 1613 C C . VAL A 1 196 ? -3.541 11.512 -2.389 1.00 58.53 196 VAL A C 1
ATOM 1615 O O . VAL A 1 196 ? -4.750 11.349 -2.112 1.00 58.53 196 VAL A O 1
#

Secondary structure (DSSP, 8-state):
-GGG--EEETTTTEEEE---TTSPPEEEEGGGEEEEEEEEEETTEEEEEEEEEETTT--EE--STT---BS-HHHHHHHHHHHHHHH-TTSPPP--TTTGGGGGGSHHHHHHHHHHT--TTTTTS--HHHHIIIIIHHHHHHHHHS-GGG---TT---TTTS-HHHHHHHHHHHHTTS-----------SS-EEE-

Sequence (196 aa):
MANQCSEFNRQTGMVRFAQGKKKSPLEAPFVEFDGYVERVVQRGGIFYRLMLVHRYSGQVFNKTSLSTIVDHHHEVRALWDMLQRYMDVSQPMPDVPRLEPFRHLDPTTAEHDRQTGRNPRYWRDLDLDTWKENEGAKQLKAQMDYPWNRQRCQLTPQLGKIEMAVYREQQNSTAMASSWANKGKAFSTGNEIKRV

Radius of gyration: 18.88 Å; chains: 1; bounding box: 47×41×45 Å

Foldseek 3Di:
DVLDDWDQDLVVQKTWARPPDPDHIDIDHPLQKFWKWWWDDDDPGIWTFIWIARNLQRDIDQPDPRGDIGRDSLVSLVSVVLSLQSNDLCAQHDPDPVCLVPQCVRPRSVVVCVVVVPDSCPVVPDDPVVCCVPVVVVVVVCSVPDPSVPDDRPSPDCPPVDDPVNVVVVVCVVCVVPDDDDDDDDDDDPTDMGTD

Organism: Litchfieldella anticariensis (strain DSM 16096 / CECT 5854 / CIP 108499 / LMG 22089 / FP35) (NCBI:txid1121939)

pLDDT: mean 79.94, std 19.1, range [26.33, 96.88]